Protein AF-A0A521XDJ1-F1 (afdb_monomer_lite)

Structure (mmCIF, N/CA/C/O backbone):
data_AF-A0A521XDJ1-F1
#
_entry.id   AF-A0A521XDJ1-F1
#
loop_
_atom_site.group_PDB
_atom_site.id
_atom_site.type_symbol
_atom_site.label_atom_id
_atom_site.label_alt_id
_atom_site.label_comp_id
_atom_site.label_asym_id
_atom_site.label_entity_id
_atom_site.label_seq_id
_atom_site.pdbx_PDB_ins_code
_atom_site.Cartn_x
_atom_site.Cartn_y
_atom_site.Cartn_z
_atom_site.occupancy
_atom_site.B_iso_or_equiv
_atom_site.auth_seq_id
_atom_site.auth_comp_id
_atom_site.auth_asym_id
_atom_site.auth_atom_id
_atom_site.pdbx_PDB_model_num
ATOM 1 N N . HIS A 1 1 ? -9.442 -16.367 -16.344 1.00 69.69 1 HIS A N 1
ATOM 2 C CA . HIS A 1 1 ? -8.512 -15.845 -15.326 1.00 69.69 1 HIS A CA 1
ATOM 3 C C . HIS A 1 1 ? -7.980 -14.517 -15.816 1.00 69.69 1 HIS A C 1
ATOM 5 O O . HIS A 1 1 ? -7.361 -14.486 -16.872 1.00 69.69 1 HIS A O 1
ATOM 11 N N . GLU A 1 2 ? -8.291 -13.435 -15.114 1.00 78.81 2 GLU A N 1
ATOM 12 C CA . GLU A 1 2 ? -7.777 -12.104 -15.432 1.00 78.81 2 GLU A CA 1
ATOM 13 C C . GLU A 1 2 ? -6.490 -11.862 -14.637 1.00 78.81 2 GLU A C 1
ATOM 15 O O . GLU A 1 2 ? -6.303 -12.423 -13.556 1.00 78.81 2 GLU A O 1
ATOM 20 N N . THR A 1 3 ? -5.550 -11.109 -15.198 1.00 84.31 3 THR A N 1
ATOM 21 C CA . THR A 1 3 ? -4.281 -10.783 -14.542 1.00 84.31 3 THR A CA 1
ATOM 22 C C . THR A 1 3 ? -4.049 -9.297 -14.689 1.00 84.31 3 THR A C 1
ATOM 24 O O . THR A 1 3 ? -4.066 -8.780 -15.803 1.00 84.31 3 THR A O 1
ATOM 27 N N . PHE A 1 4 ? -3.808 -8.630 -13.567 1.00 85.06 4 PHE A N 1
ATOM 28 C CA . PHE A 1 4 ? -3.614 -7.189 -13.521 1.00 85.06 4 PHE A CA 1
ATOM 29 C C . PHE A 1 4 ? -2.192 -6.877 -13.048 1.00 85.06 4 PHE A C 1
ATOM 31 O O . PHE A 1 4 ? -1.734 -7.486 -12.074 1.00 85.06 4 PHE A O 1
ATOM 38 N N . PRO A 1 5 ? -1.475 -5.956 -13.711 1.00 88.12 5 PRO A N 1
ATOM 39 C CA . PRO A 1 5 ? -0.197 -5.478 -13.212 1.00 88.12 5 PRO A CA 1
ATOM 40 C C . PRO A 1 5 ? -0.443 -4.541 -12.025 1.00 88.12 5 PRO A C 1
ATOM 42 O O . PRO A 1 5 ? -1.138 -3.544 -12.163 1.00 88.12 5 PRO A O 1
ATOM 45 N N . LEU A 1 6 ? 0.126 -4.850 -10.858 1.00 89.81 6 LEU A N 1
ATOM 46 C CA . LEU A 1 6 ? 0.134 -3.940 -9.707 1.00 89.81 6 LEU A CA 1
ATOM 47 C C . LEU A 1 6 ? 1.302 -2.957 -9.847 1.00 89.81 6 LEU A C 1
ATOM 49 O O . LEU A 1 6 ? 2.331 -3.106 -9.192 1.00 89.81 6 LEU A O 1
ATOM 53 N N . ASP A 1 7 ? 1.176 -2.020 -10.782 1.00 90.44 7 ASP A N 1
ATOM 54 C CA . ASP A 1 7 ? 2.230 -1.082 -11.187 1.00 90.44 7 ASP A CA 1
ATOM 55 C C . ASP A 1 7 ? 2.219 0.248 -10.414 1.00 90.44 7 ASP A C 1
ATOM 57 O O . ASP A 1 7 ? 3.140 1.055 -10.547 1.00 90.44 7 ASP A O 1
ATOM 61 N N . GLN A 1 8 ? 1.202 0.466 -9.580 1.00 93.81 8 GLN A N 1
ATOM 62 C CA . GLN A 1 8 ? 1.070 1.619 -8.695 1.00 93.81 8 GLN A CA 1
ATOM 63 C C . GLN A 1 8 ? 1.296 1.203 -7.241 1.00 93.81 8 GLN A C 1
ATOM 65 O O . GLN A 1 8 ? 1.378 0.022 -6.896 1.00 93.81 8 GLN A O 1
ATOM 70 N N . THR A 1 9 ? 1.335 2.188 -6.347 1.00 95.06 9 THR A N 1
ATOM 71 C CA . THR A 1 9 ? 1.367 1.940 -4.905 1.00 95.06 9 THR A CA 1
ATOM 72 C C . THR A 1 9 ? 0.370 2.819 -4.177 1.00 95.06 9 THR A C 1
ATOM 74 O O . THR A 1 9 ? 0.332 4.028 -4.406 1.00 95.06 9 THR A O 1
ATOM 77 N N . THR A 1 10 ? -0.367 2.230 -3.244 1.00 95.94 10 THR A N 1
ATOM 78 C CA . THR A 1 10 ? -1.242 2.946 -2.319 1.00 95.94 10 THR A CA 1
ATOM 79 C C . THR A 1 10 ? -0.519 3.150 -0.989 1.00 95.94 10 THR A C 1
ATOM 81 O O . THR A 1 10 ? 0.072 2.216 -0.443 1.00 95.94 10 THR A O 1
ATOM 84 N N . ALA A 1 11 ? -0.531 4.378 -0.467 1.00 95.62 11 ALA A N 1
ATOM 85 C CA . ALA A 1 11 ? 0.034 4.674 0.846 1.00 95.62 11 ALA A CA 1
ATOM 86 C C . ALA A 1 11 ? -0.862 4.093 1.950 1.00 95.62 11 ALA A C 1
ATOM 88 O O . ALA A 1 11 ? -2.067 4.346 1.975 1.00 95.62 11 ALA A O 1
ATOM 89 N N . ALA A 1 12 ? -0.262 3.344 2.871 1.00 96.25 12 ALA A N 1
ATOM 90 C CA . ALA A 1 12 ? -0.954 2.683 3.972 1.00 96.25 12 ALA A CA 1
ATOM 91 C C . ALA A 1 12 ? -0.186 2.867 5.289 1.00 96.25 12 ALA A C 1
ATOM 93 O O . ALA A 1 12 ? 1.050 2.836 5.284 1.00 96.25 12 ALA A O 1
ATOM 94 N N . PRO A 1 13 ? -0.865 3.039 6.433 1.00 97.38 13 PRO A N 1
ATOM 95 C CA . PRO A 1 13 ? -0.182 3.104 7.709 1.00 97.38 13 PRO A CA 1
ATOM 96 C C . PRO A 1 13 ? 0.215 1.702 8.186 1.00 97.38 13 PRO A C 1
ATOM 98 O O . PRO A 1 13 ? -0.594 0.774 8.192 1.00 97.38 13 PRO A O 1
ATOM 101 N N . ALA A 1 14 ? 1.461 1.555 8.626 1.00 96.56 14 ALA A N 1
ATOM 102 C CA . ALA A 1 14 ? 1.858 0.478 9.522 1.00 96.56 14 ALA A CA 1
ATOM 103 C C . ALA A 1 14 ? 1.598 0.931 10.957 1.00 96.56 14 ALA A C 1
ATOM 105 O O . ALA A 1 14 ? 2.064 2.005 11.357 1.00 96.56 14 ALA A O 1
ATOM 106 N N . VAL A 1 15 ? 0.842 0.13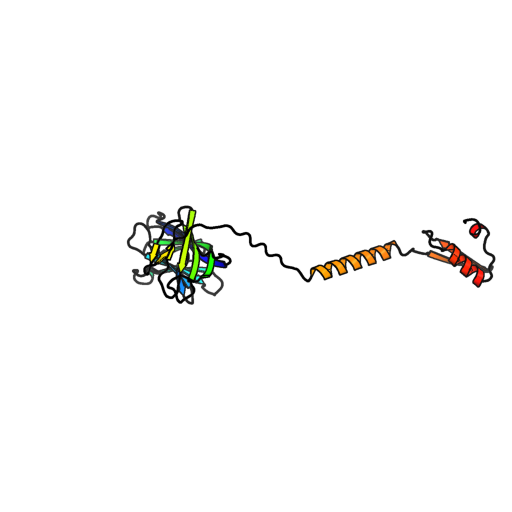1 11.701 1.00 97.50 15 VAL A N 1
ATOM 107 C CA . VAL A 1 15 ? 0.428 0.473 13.059 1.00 97.50 15 VAL A CA 1
ATOM 108 C C . VAL A 1 15 ? 0.652 -0.678 14.012 1.00 97.50 15 VAL A C 1
ATOM 110 O O . VAL A 1 15 ? 0.497 -1.843 13.641 1.00 97.50 15 VAL A O 1
ATOM 113 N N . THR A 1 16 ? 0.909 -0.313 15.261 1.00 97.69 16 THR A N 1
ATOM 114 C CA . THR A 1 16 ? 0.922 -1.227 16.395 1.00 97.69 16 THR A CA 1
ATOM 115 C C . THR A 1 16 ? -0.115 -0.758 17.409 1.00 97.69 16 THR A C 1
ATOM 117 O O . THR A 1 16 ? -0.104 0.401 17.821 1.00 97.69 16 THR A O 1
ATOM 120 N N . ILE A 1 17 ? -1.029 -1.651 17.783 1.00 97.38 17 ILE A N 1
ATOM 121 C CA . ILE A 1 17 ? -2.070 -1.435 18.787 1.00 97.38 17 ILE A CA 1
ATOM 122 C C . ILE A 1 17 ? -1.734 -2.285 20.007 1.00 97.38 17 ILE A C 1
ATOM 124 O O . ILE A 1 17 ? -1.531 -3.496 19.878 1.00 97.38 17 ILE A O 1
ATOM 128 N N . THR A 1 18 ? -1.709 -1.665 21.181 1.00 97.56 18 THR A N 1
ATOM 129 C CA . THR A 1 18 ? -1.492 -2.326 22.467 1.00 97.56 18 THR A CA 1
ATOM 130 C C . THR A 1 18 ? -2.685 -2.155 23.397 1.00 97.56 18 THR A C 1
ATOM 132 O O . THR A 1 18 ? -3.420 -1.167 23.314 1.00 97.56 18 THR A O 1
ATOM 135 N N . ASP A 1 19 ? -2.860 -3.100 24.316 1.00 95.69 19 ASP A N 1
ATOM 136 C CA . ASP A 1 19 ? -3.776 -2.938 25.445 1.00 95.69 19 ASP A CA 1
ATOM 137 C C . ASP A 1 19 ? -3.211 -1.965 26.505 1.00 95.69 19 ASP A C 1
ATOM 139 O O . ASP A 1 19 ? -2.115 -1.411 26.361 1.00 95.69 19 ASP A O 1
ATOM 143 N N . ALA A 1 20 ? -3.965 -1.762 27.589 1.00 91.12 20 ALA A N 1
ATOM 144 C CA . ALA A 1 20 ? -3.566 -0.900 28.704 1.00 91.12 20 ALA A CA 1
ATOM 145 C C . ALA A 1 20 ? -2.365 -1.437 29.511 1.00 91.12 20 ALA A C 1
ATOM 147 O O . ALA A 1 20 ? -1.717 -0.668 30.219 1.00 91.12 20 ALA A O 1
ATOM 148 N N . ALA A 1 21 ? -2.064 -2.736 29.417 1.00 94.00 21 ALA A N 1
ATOM 149 C CA . ALA A 1 21 ? -0.899 -3.360 30.042 1.00 94.00 21 ALA A CA 1
ATOM 150 C C . ALA A 1 21 ? 0.354 -3.299 29.143 1.00 94.00 21 ALA A C 1
ATOM 152 O O . ALA A 1 21 ? 1.443 -3.658 29.587 1.00 94.00 21 ALA A O 1
ATOM 153 N N . GLY A 1 22 ? 0.216 -2.821 27.900 1.00 93.69 22 GLY A N 1
ATOM 154 C CA . GLY A 1 22 ? 1.291 -2.722 26.916 1.00 93.69 22 GLY A CA 1
ATOM 155 C C . GLY A 1 22 ? 1.472 -3.971 26.049 1.00 93.69 22 GLY A C 1
ATOM 156 O O . GLY A 1 22 ? 2.421 -4.025 25.267 1.00 93.69 22 GLY A O 1
ATOM 157 N N . ASN A 1 23 ? 0.581 -4.963 26.137 1.00 96.25 23 ASN A N 1
ATOM 158 C CA . ASN A 1 23 ? 0.643 -6.142 25.275 1.00 96.25 23 ASN A CA 1
ATOM 159 C C . ASN A 1 23 ? 0.198 -5.780 23.857 1.00 96.25 23 ASN A C 1
ATOM 161 O O . ASN A 1 23 ? -0.809 -5.098 23.673 1.00 96.25 23 ASN A O 1
ATOM 165 N N . VAL A 1 24 ? 0.918 -6.268 22.845 1.00 96.62 24 VAL A N 1
ATOM 166 C CA . VAL A 1 24 ? 0.571 -6.042 21.436 1.00 96.62 24 VAL A CA 1
ATOM 167 C C . VAL A 1 24 ? -0.656 -6.870 21.063 1.00 96.62 24 VAL A C 1
ATOM 169 O O . VAL A 1 24 ? -0.620 -8.097 21.090 1.00 96.62 24 VAL A O 1
ATOM 172 N N . LEU A 1 25 ? -1.730 -6.185 20.673 1.00 95.44 25 LEU A N 1
ATOM 173 C CA . LEU A 1 25 ? -2.960 -6.790 20.161 1.00 95.44 25 LEU A CA 1
ATOM 174 C C . LEU A 1 25 ? -2.919 -6.947 18.638 1.00 95.44 25 LEU A C 1
ATOM 176 O O . LEU A 1 25 ? -3.461 -7.904 18.092 1.00 95.44 25 LEU A O 1
ATOM 180 N N . LEU A 1 26 ? -2.293 -5.995 17.942 1.00 94.69 26 LEU A N 1
ATOM 181 C CA . LEU A 1 26 ? -2.198 -5.965 16.484 1.00 94.69 26 LEU A CA 1
ATOM 182 C C . LEU A 1 26 ? -0.945 -5.198 16.065 1.00 94.69 26 LEU A C 1
ATOM 184 O O . LEU A 1 26 ? -0.699 -4.112 16.575 1.00 94.69 26 LEU A O 1
ATOM 188 N N . SER A 1 27 ? -0.168 -5.728 15.122 1.00 95.19 27 SER A N 1
ATOM 189 C CA . SER A 1 27 ? 0.937 -5.000 14.487 1.00 95.19 27 SER A CA 1
ATOM 190 C C . SER A 1 27 ? 1.002 -5.375 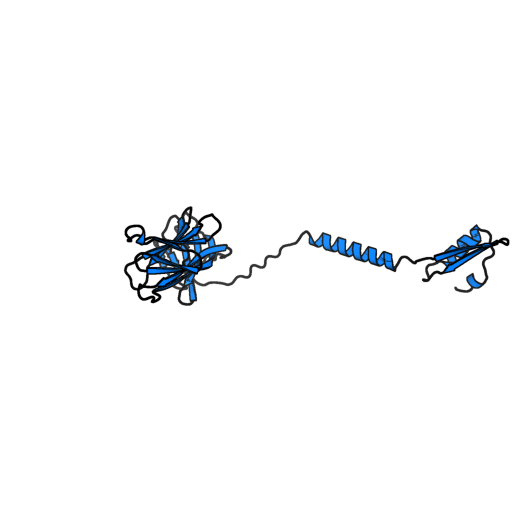13.011 1.00 95.19 27 SER A C 1
ATOM 192 O O . SER A 1 27 ? 1.361 -6.505 12.680 1.00 95.19 27 SER A O 1
ATOM 194 N N . ARG A 1 28 ? 0.558 -4.473 12.125 1.00 94.69 28 ARG A N 1
ATOM 195 C CA . ARG A 1 28 ? 0.481 -4.736 10.676 1.00 94.69 28 ARG A CA 1
ATOM 196 C C . ARG A 1 28 ? 0.355 -3.468 9.837 1.00 94.69 28 ARG A C 1
ATOM 198 O O . ARG A 1 28 ? 0.091 -2.383 10.351 1.00 94.69 28 ARG A O 1
ATOM 205 N N . VAL A 1 29 ? 0.504 -3.627 8.522 1.00 95.56 29 VAL A N 1
ATOM 206 C CA . VAL A 1 29 ? 0.126 -2.607 7.533 1.00 95.56 29 VAL A CA 1
ATOM 207 C C . VAL A 1 29 ? -1.375 -2.698 7.270 1.00 95.56 29 VAL A C 1
ATOM 209 O O . VAL A 1 29 ? -1.908 -3.790 7.093 1.00 95.56 29 VAL A O 1
ATOM 212 N N . LEU A 1 30 ? -2.055 -1.555 7.236 1.00 94.81 30 LEU A N 1
ATOM 213 C CA . LEU A 1 30 ? -3.496 -1.466 7.011 1.00 94.81 30 LEU A CA 1
ATOM 214 C C . LEU A 1 30 ? -3.780 -0.895 5.623 1.00 94.81 30 LEU A C 1
ATOM 216 O O . LEU A 1 30 ? -3.770 0.319 5.438 1.00 94.81 30 LEU A O 1
ATOM 220 N N . ALA A 1 31 ? -4.015 -1.758 4.636 1.00 95.38 31 ALA A N 1
ATOM 221 C CA . ALA A 1 31 ? -4.421 -1.290 3.314 1.00 95.38 31 ALA A CA 1
ATOM 222 C C . ALA A 1 31 ? -5.777 -0.554 3.410 1.00 95.38 31 ALA A C 1
ATOM 224 O O . ALA A 1 31 ? -6.710 -1.095 4.010 1.00 95.38 31 ALA A O 1
ATOM 225 N N . PRO A 1 32 ? -5.898 0.670 2.867 1.00 95.44 32 PRO A N 1
ATOM 226 C CA . PRO A 1 32 ? -7.125 1.447 2.978 1.00 95.44 32 PRO A CA 1
ATOM 227 C C . PRO A 1 32 ? -8.267 0.833 2.158 1.00 95.44 32 PRO A C 1
ATOM 229 O O . PRO A 1 32 ? -8.093 0.447 1.000 1.00 95.44 32 PRO A O 1
ATOM 232 N N . THR A 1 33 ? -9.452 0.787 2.756 1.00 94.88 33 THR A N 1
ATOM 233 C CA . THR A 1 33 ? -10.726 0.424 2.114 1.00 94.88 33 THR A CA 1
ATOM 234 C C . THR A 1 33 ? -11.604 1.647 1.864 1.00 94.88 33 THR A C 1
ATOM 236 O O . THR A 1 33 ? -12.413 1.646 0.942 1.00 94.88 33 THR A O 1
ATOM 239 N N . ASP A 1 34 ? -11.404 2.703 2.647 1.00 93.31 34 ASP A N 1
ATOM 240 C CA . ASP A 1 34 ? -12.194 3.922 2.642 1.00 93.31 34 ASP A CA 1
ATOM 241 C C . ASP A 1 34 ? -11.306 5.080 2.178 1.00 93.31 34 ASP A C 1
ATOM 243 O O . ASP A 1 34 ? -1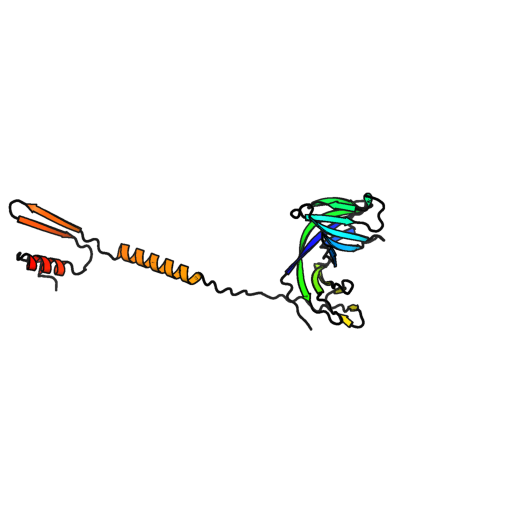0.241 5.340 2.747 1.00 93.31 34 ASP A O 1
ATOM 247 N N . PHE A 1 35 ? -11.747 5.794 1.145 1.00 92.31 35 PHE A N 1
ATOM 248 C CA . PHE A 1 35 ? -11.033 6.934 0.573 1.00 92.31 35 PHE A CA 1
ATOM 249 C C . PHE A 1 35 ? -11.898 8.183 0.724 1.00 92.31 35 PHE A C 1
ATOM 251 O O . PHE A 1 35 ? -12.890 8.351 0.018 1.00 92.31 35 PHE A O 1
ATOM 258 N N . LEU A 1 36 ? -11.527 9.030 1.681 1.00 91.06 36 LEU A N 1
ATOM 259 C CA . LEU A 1 36 ? -12.167 10.302 2.002 1.00 91.06 36 LEU A CA 1
ATOM 260 C C . LEU A 1 36 ? -11.340 11.458 1.423 1.00 91.06 36 LEU A C 1
ATOM 262 O O . LEU A 1 36 ? -10.151 11.305 1.148 1.00 91.06 36 LEU A O 1
ATOM 266 N N . ASP A 1 37 ? -11.939 12.645 1.326 1.00 89.62 37 ASP A N 1
ATOM 267 C CA . ASP A 1 37 ? -11.284 13.834 0.752 1.00 89.62 37 ASP A CA 1
ATOM 268 C C . ASP A 1 37 ? -9.965 14.205 1.449 1.00 89.62 37 ASP A C 1
ATOM 270 O O . ASP A 1 37 ? -9.034 14.703 0.819 1.00 89.62 37 ASP A O 1
ATOM 274 N N . ILE A 1 38 ? -9.881 13.964 2.761 1.00 89.31 38 ILE A N 1
ATOM 275 C CA . ILE A 1 38 ? -8.743 14.361 3.604 1.00 89.31 38 ILE A CA 1
ATOM 276 C C . ILE A 1 38 ? -7.983 13.176 4.210 1.00 89.31 38 ILE A C 1
ATOM 278 O O . ILE A 1 38 ? -7.022 13.384 4.958 1.00 89.31 38 ILE A O 1
ATOM 282 N N . ALA A 1 39 ? -8.428 11.941 3.963 1.00 93.44 39 ALA A N 1
ATOM 283 C CA . ALA A 1 39 ? -7.836 10.759 4.578 1.00 93.44 39 ALA A CA 1
ATOM 284 C C . ALA A 1 39 ? -8.143 9.469 3.809 1.00 93.44 39 ALA A C 1
ATOM 286 O O . ALA A 1 39 ? -9.215 9.317 3.236 1.00 93.44 39 ALA A O 1
ATOM 287 N N . SER A 1 40 ? -7.233 8.501 3.869 1.00 95.19 40 SER A N 1
ATOM 288 C CA . SER A 1 40 ? -7.460 7.137 3.387 1.00 95.19 40 SER A CA 1
ATOM 289 C C . SER A 1 40 ? -7.212 6.143 4.514 1.00 95.19 40 SER A C 1
ATOM 291 O O . SER A 1 40 ? -6.195 6.210 5.202 1.00 95.19 40 SER A O 1
ATOM 293 N N . GLY A 1 41 ? -8.139 5.223 4.739 1.00 95.75 41 GLY A N 1
ATOM 294 C CA . GLY A 1 41 ? -8.078 4.327 5.887 1.00 95.75 41 GLY A CA 1
ATOM 295 C C . GLY A 1 41 ? -9.075 3.194 5.795 1.00 95.75 41 GLY A C 1
ATOM 296 O O . GLY A 1 41 ? -9.511 2.826 4.710 1.00 95.75 41 GLY A O 1
ATOM 297 N N . GLY A 1 42 ? -9.424 2.627 6.935 1.00 94.56 42 GLY A N 1
ATOM 298 C CA . GLY A 1 42 ? -10.452 1.605 7.018 1.00 94.56 42 GLY A CA 1
ATOM 299 C C . GLY A 1 42 ? -10.764 1.245 8.458 1.00 94.56 42 GLY A C 1
ATOM 300 O O . GLY A 1 42 ? -10.012 1.572 9.384 1.00 94.56 42 GLY A O 1
ATOM 301 N N . LEU A 1 43 ? -11.886 0.557 8.647 1.00 94.56 43 LEU A N 1
ATOM 302 C CA . LEU A 1 43 ? -12.261 0.013 9.943 1.00 94.56 43 LEU A CA 1
ATOM 303 C C . LEU A 1 43 ? -11.439 -1.247 10.249 1.00 94.56 43 LEU A C 1
ATOM 305 O O . LEU A 1 43 ? -11.410 -2.200 9.472 1.00 94.56 43 LEU A O 1
ATOM 309 N N . VAL A 1 44 ? -10.791 -1.266 11.409 1.00 93.75 44 VAL A N 1
ATOM 310 C CA . VAL A 1 44 ? -9.929 -2.356 11.863 1.00 93.75 44 VAL A CA 1
ATOM 311 C C . VAL A 1 44 ? -10.481 -2.926 13.156 1.00 93.75 44 VAL A C 1
ATOM 313 O O . VAL A 1 44 ? -10.517 -2.241 14.177 1.00 93.75 44 VAL A O 1
ATOM 316 N N . ALA A 1 45 ? -10.880 -4.195 13.124 1.00 93.69 45 ALA A N 1
ATOM 317 C CA . ALA A 1 45 ? -11.206 -4.937 14.334 1.00 93.69 45 ALA A CA 1
ATOM 318 C C . ALA A 1 45 ? -9.946 -5.111 15.193 1.00 93.69 45 ALA A C 1
ATOM 320 O O . ALA A 1 45 ? -8.890 -5.499 14.685 1.00 93.69 45 ALA A O 1
ATOM 321 N N . VAL A 1 46 ? -10.057 -4.825 16.488 1.00 93.19 46 VAL A N 1
ATOM 322 C CA . VAL A 1 46 ? -8.959 -4.987 17.443 1.00 93.19 46 VAL A CA 1
ATOM 323 C C . VAL A 1 46 ? -9.059 -6.394 18.043 1.00 93.19 46 VAL A C 1
ATOM 325 O O . VAL A 1 46 ? -10.044 -6.683 18.727 1.00 93.19 46 VAL A O 1
ATOM 328 N N . PRO A 1 47 ? -8.082 -7.289 17.796 1.00 92.38 47 PRO A N 1
ATOM 329 C CA . PRO A 1 47 ? -8.148 -8.672 18.258 1.00 92.38 47 PRO A CA 1
ATOM 330 C C . PRO A 1 47 ? -8.346 -8.785 19.769 1.00 92.38 47 PRO A C 1
ATOM 332 O O . PRO A 1 47 ? -7.841 -7.961 20.530 1.00 92.38 47 PRO A O 1
ATOM 335 N N . ASN A 1 48 ? -9.050 -9.837 20.195 1.00 89.00 48 ASN A N 1
ATOM 336 C CA . ASN A 1 48 ? -9.363 -10.120 21.602 1.00 89.00 48 ASN A CA 1
ATOM 337 C C . ASN A 1 48 ? -10.185 -9.021 22.300 1.00 89.00 48 ASN A C 1
ATOM 339 O O . ASN A 1 48 ? -10.197 -8.932 23.526 1.00 89.00 48 ASN A O 1
ATOM 343 N N . THR A 1 49 ? -10.885 -8.190 21.525 1.00 87.50 49 THR A N 1
ATOM 344 C CA . THR A 1 49 ? -11.812 -7.172 22.023 1.00 87.50 49 THR A CA 1
ATOM 345 C C . THR A 1 49 ? -13.042 -7.095 21.117 1.00 87.50 49 THR A C 1
ATOM 347 O O . THR A 1 49 ? -12.966 -7.441 19.940 1.00 87.50 49 THR A O 1
ATOM 350 N N . ASP A 1 50 ? -14.149 -6.549 21.621 1.00 88.25 50 ASP A N 1
ATOM 351 C CA . ASP A 1 50 ? -15.339 -6.234 20.808 1.00 88.25 50 ASP A CA 1
ATOM 352 C C . ASP A 1 50 ? -15.258 -4.842 20.152 1.00 88.25 50 ASP A C 1
ATOM 354 O O . ASP A 1 50 ? -16.277 -4.198 19.872 1.00 88.25 50 ASP A O 1
ATOM 358 N N . ARG A 1 51 ? -14.040 -4.320 19.968 1.00 89.44 51 ARG A N 1
ATOM 359 C CA . ARG A 1 51 ? -13.782 -2.949 19.519 1.00 89.44 51 ARG A CA 1
ATOM 360 C C . ARG A 1 51 ? -13.267 -2.945 18.088 1.00 89.44 51 ARG A C 1
ATOM 362 O O . ARG A 1 51 ? -12.550 -3.844 17.653 1.00 89.44 51 ARG A O 1
ATOM 369 N N . ALA A 1 52 ? -13.609 -1.885 17.369 1.00 93.88 52 ALA A N 1
ATOM 370 C CA . ALA A 1 52 ? -13.058 -1.602 16.059 1.00 93.88 52 ALA A CA 1
ATOM 371 C C . ALA A 1 52 ? -12.657 -0.131 16.005 1.00 93.88 52 ALA A C 1
ATOM 373 O O . ALA A 1 52 ? -13.398 0.725 16.482 1.00 93.88 52 ALA A O 1
ATOM 374 N N . LEU A 1 53 ? -11.491 0.150 15.438 1.00 96.06 53 LEU A N 1
ATOM 375 C CA . LEU A 1 53 ? -10.995 1.505 15.241 1.00 96.06 53 LEU A CA 1
ATOM 376 C C . LEU A 1 53 ? -10.977 1.805 13.752 1.00 96.06 53 LEU A C 1
ATOM 378 O O . LEU A 1 53 ? -10.459 1.015 12.966 1.00 96.06 53 LEU A O 1
ATOM 382 N N . TRP A 1 54 ? -11.503 2.954 13.355 1.00 96.56 54 TRP A N 1
ATOM 383 C CA . TRP A 1 54 ? -11.195 3.502 12.048 1.00 96.56 54 TRP A CA 1
ATOM 384 C C . TRP A 1 54 ? -9.786 4.083 12.101 1.00 96.56 54 TRP A C 1
ATOM 386 O O . TRP A 1 54 ? -9.495 4.950 12.927 1.00 96.56 54 TRP A O 1
ATOM 396 N N . ILE A 1 55 ? -8.894 3.568 11.261 1.00 97.56 55 ILE A N 1
ATOM 397 C CA . ILE A 1 55 ? -7.491 3.971 11.224 1.00 97.56 55 ILE A CA 1
ATOM 398 C C . ILE A 1 55 ? -7.133 4.327 9.788 1.00 97.56 55 ILE A C 1
ATOM 400 O O . ILE A 1 55 ? -7.371 3.545 8.867 1.00 97.56 55 ILE A O 1
ATOM 404 N N . GLY A 1 56 ? -6.530 5.496 9.597 1.00 97.19 56 GLY A N 1
ATOM 405 C CA . GLY A 1 56 ? -6.172 5.981 8.273 1.00 97.19 56 GLY A CA 1
ATOM 406 C C . GLY A 1 56 ? -5.034 6.984 8.278 1.00 97.19 56 GLY A C 1
ATOM 407 O O . GLY A 1 56 ? -4.688 7.574 9.300 1.00 97.19 56 GLY A O 1
ATOM 408 N N . LEU A 1 57 ? -4.445 7.180 7.107 1.00 97.12 57 LEU A N 1
ATOM 409 C CA . LEU A 1 57 ? -3.501 8.250 6.851 1.00 97.12 57 LEU A CA 1
ATOM 410 C C . LEU A 1 57 ? -4.251 9.530 6.504 1.00 97.12 57 LEU A C 1
ATOM 412 O O . LEU A 1 57 ? -5.167 9.537 5.689 1.00 97.12 57 LEU A O 1
ATOM 416 N N . THR A 1 58 ? -3.809 10.628 7.095 1.00 95.50 58 THR A N 1
ATOM 417 C CA . THR A 1 58 ? -4.213 11.989 6.753 1.00 95.50 58 THR A CA 1
ATOM 418 C C . THR A 1 58 ? -2.968 12.866 6.669 1.00 95.50 58 THR A C 1
ATOM 420 O O . THR A 1 58 ? -1.860 12.445 7.019 1.00 95.50 58 THR A O 1
ATOM 423 N N . THR A 1 59 ? -3.127 14.099 6.206 1.00 90.00 59 THR A N 1
ATOM 424 C CA . THR A 1 59 ? -2.050 15.081 6.184 1.00 90.00 59 THR A CA 1
ATOM 425 C C . THR A 1 59 ? -2.480 16.361 6.886 1.00 90.00 59 THR A C 1
ATOM 427 O O . THR A 1 59 ? -3.573 16.864 6.647 1.00 90.00 59 THR A O 1
ATOM 430 N N . GLN A 1 60 ? -1.637 16.874 7.788 1.00 77.12 60 GLN A N 1
ATOM 431 C CA . GLN A 1 60 ? -1.956 18.078 8.567 1.00 77.12 60 GLN A CA 1
ATOM 432 C C . GLN A 1 60 ? -1.896 19.351 7.708 1.00 77.12 60 GLN A C 1
ATOM 434 O O . GLN A 1 60 ? -2.807 20.165 7.775 1.00 77.12 60 GLN A O 1
ATOM 439 N N . ASP A 1 61 ? -0.865 19.463 6.864 1.00 79.00 61 ASP A N 1
ATOM 440 C CA . ASP A 1 61 ? -0.573 20.646 6.033 1.00 79.00 61 ASP A CA 1
ATOM 441 C C . ASP A 1 61 ? -0.299 20.270 4.561 1.00 79.00 61 ASP A C 1
ATOM 443 O O . ASP A 1 61 ? 0.454 20.939 3.852 1.00 79.00 61 ASP A O 1
ATOM 447 N N . GLY A 1 62 ? -0.789 19.111 4.110 1.00 75.75 62 GLY A N 1
ATOM 448 C CA . GLY A 1 62 ? -0.481 18.568 2.778 1.00 75.75 62 GLY A CA 1
ATOM 449 C C . GLY A 1 62 ? 0.929 17.978 2.627 1.00 75.75 62 GLY A C 1
ATOM 450 O O . GLY A 1 62 ? 1.268 17.470 1.562 1.00 75.75 62 GLY A O 1
ATOM 451 N N . ARG A 1 63 ? 1.771 18.061 3.666 1.00 81.19 63 ARG A N 1
ATOM 452 C CA . ARG A 1 63 ? 3.190 17.654 3.623 1.00 81.19 63 ARG A CA 1
ATOM 453 C C . ARG A 1 63 ? 3.550 16.556 4.610 1.00 81.19 63 ARG A C 1
ATOM 455 O O . ARG A 1 63 ? 4.368 15.696 4.302 1.00 81.19 63 ARG A O 1
ATOM 462 N N . THR A 1 64 ? 2.950 16.590 5.795 1.00 90.25 64 THR A N 1
ATOM 463 C CA . THR A 1 64 ? 3.312 15.690 6.890 1.00 90.25 64 THR A CA 1
ATOM 464 C C . THR A 1 64 ? 2.237 14.637 7.053 1.00 90.25 64 THR A C 1
ATOM 466 O O . THR A 1 64 ? 1.079 14.975 7.309 1.00 90.25 64 THR A O 1
ATOM 469 N N . TRP A 1 65 ? 2.620 13.371 6.902 1.00 94.44 65 TRP A N 1
ATOM 470 C CA . TRP A 1 65 ? 1.741 12.247 7.196 1.00 94.44 65 TRP A CA 1
ATOM 471 C C . TRP A 1 65 ? 1.436 12.180 8.688 1.00 94.44 65 TRP A C 1
ATOM 473 O O . TRP A 1 65 ? 2.335 12.243 9.529 1.00 94.44 65 TRP A O 1
ATOM 483 N N . GLN A 1 66 ? 0.160 12.003 8.998 1.00 96.62 66 GLN A N 1
ATOM 484 C CA . GLN A 1 66 ? -0.327 11.672 10.325 1.00 96.62 66 GLN A CA 1
ATOM 485 C C . GLN A 1 66 ? -1.249 10.469 10.235 1.00 96.62 66 GLN A C 1
ATOM 487 O O . GLN A 1 66 ? -1.945 10.268 9.240 1.00 96.62 66 GLN A O 1
ATOM 492 N N . LEU A 1 67 ? -1.269 9.689 11.304 1.00 97.69 67 LEU A N 1
ATOM 493 C CA . LEU A 1 67 ? -2.269 8.662 11.500 1.00 97.69 67 LEU A CA 1
ATOM 494 C C . LEU A 1 67 ? -3.469 9.292 12.203 1.00 97.69 67 LEU A C 1
ATOM 496 O O . LEU A 1 67 ? -3.327 9.851 13.290 1.00 97.69 67 LEU A O 1
ATOM 500 N N . ALA A 1 68 ? -4.638 9.201 11.590 1.00 96.38 68 ALA A N 1
ATOM 501 C CA . ALA A 1 68 ? -5.905 9.438 12.254 1.00 96.38 68 ALA A CA 1
ATOM 502 C C . ALA A 1 68 ? -6.425 8.097 12.778 1.00 96.38 68 ALA A C 1
ATOM 504 O O . ALA A 1 68 ? -6.517 7.129 12.024 1.00 96.38 68 ALA A O 1
ATOM 505 N N . ALA A 1 69 ? -6.752 8.048 14.063 1.00 96.62 69 ALA A N 1
ATOM 506 C CA . ALA A 1 69 ? -7.396 6.907 14.691 1.00 96.62 69 ALA A CA 1
ATOM 507 C C . ALA A 1 69 ? -8.670 7.385 15.387 1.00 96.62 69 ALA A C 1
ATOM 509 O O . ALA A 1 69 ? -8.645 8.393 16.094 1.00 96.62 69 ALA A O 1
ATOM 510 N N . TYR A 1 70 ? -9.771 6.677 15.167 1.00 95.00 70 TYR A N 1
ATOM 511 C CA . TYR A 1 70 ? -11.091 7.011 15.685 1.00 95.00 70 TYR A CA 1
ATOM 512 C C . TYR A 1 70 ? -11.813 5.742 16.138 1.00 95.00 70 TYR A C 1
ATOM 514 O O . TYR A 1 70 ? -11.870 4.764 15.400 1.00 95.00 70 TYR A O 1
ATOM 522 N N . ASP A 1 71 ? -12.371 5.753 17.342 1.00 95.38 71 ASP A 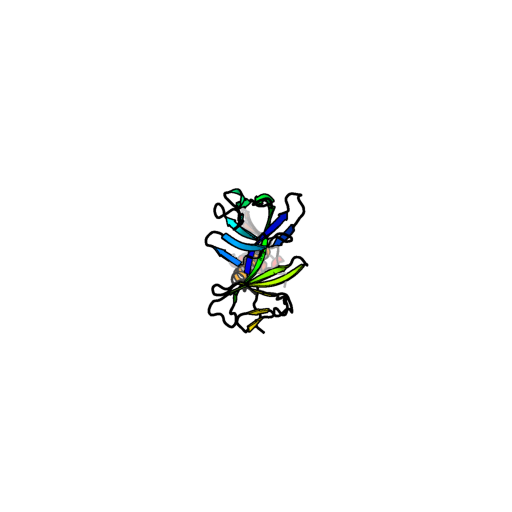N 1
ATOM 523 C CA . ASP A 1 71 ? -13.275 4.733 17.854 1.00 95.38 71 ASP A CA 1
ATOM 524 C C . ASP A 1 71 ? -14.728 5.175 17.618 1.00 95.38 71 ASP A C 1
ATOM 526 O O . ASP A 1 71 ? -15.197 6.095 18.295 1.00 95.38 71 ASP A O 1
ATOM 530 N N . PRO A 1 72 ? -15.480 4.510 16.721 1.00 91.31 72 PRO A N 1
ATOM 531 C CA . PRO A 1 72 ? -16.884 4.828 16.463 1.00 91.31 72 PRO A CA 1
ATOM 532 C C . PRO A 1 72 ? -17.804 4.661 17.676 1.00 91.31 72 PRO A C 1
ATOM 534 O O . PRO A 1 72 ? -18.910 5.195 17.680 1.00 91.31 72 PRO A O 1
ATOM 537 N N . ARG A 1 73 ? -17.384 3.889 18.686 1.00 88.56 73 ARG A N 1
ATOM 538 C CA . ARG A 1 73 ? -18.118 3.677 19.941 1.00 88.56 73 ARG A CA 1
ATOM 539 C C . ARG A 1 73 ? -17.559 4.512 21.095 1.00 88.56 73 ARG A C 1
ATOM 541 O O . ARG A 1 73 ? -18.078 4.425 22.205 1.00 88.56 73 ARG A O 1
ATOM 548 N N . GLY A 1 74 ? -16.487 5.268 20.863 1.00 81.12 74 GLY A N 1
ATOM 549 C CA . GLY A 1 74 ? -15.849 6.094 21.878 1.00 81.12 74 GLY A CA 1
ATOM 550 C C . GLY A 1 74 ? -16.664 7.349 22.187 1.00 81.12 74 GLY A C 1
ATOM 551 O O . GLY A 1 74 ? -17.218 7.982 21.291 1.00 81.12 74 GLY A O 1
ATOM 552 N N . GLU A 1 75 ? -16.702 7.742 23.460 1.00 75.31 75 GLU A N 1
ATOM 553 C CA . GLU A 1 75 ? -17.333 8.993 23.883 1.00 75.31 75 GLU A CA 1
ATOM 554 C C . GLU A 1 75 ? -16.316 10.145 23.962 1.00 75.31 75 GLU A C 1
ATOM 556 O O . GLU A 1 75 ? -15.207 10.020 24.504 1.00 75.31 75 GLU A O 1
ATOM 561 N N . GLY A 1 76 ? -16.717 11.304 23.434 1.00 75.44 76 GLY A N 1
ATOM 562 C CA . GLY A 1 76 ? -15.945 12.544 23.500 1.00 75.44 76 GLY A CA 1
ATOM 563 C C . GLY A 1 76 ? -14.602 12.491 22.762 1.00 75.44 76 GLY A C 1
ATOM 564 O O . GLY A 1 76 ? -14.396 11.732 21.820 1.00 75.44 76 GLY A O 1
ATOM 565 N N . THR A 1 77 ? -13.652 13.322 23.194 1.00 78.69 77 THR A N 1
ATOM 566 C CA . THR A 1 77 ? -12.323 13.440 22.563 1.00 78.69 77 THR A CA 1
ATOM 567 C C . THR A 1 77 ? -11.392 12.265 22.862 1.00 78.69 77 THR A C 1
ATOM 569 O O . THR A 1 77 ? -10.348 12.148 22.230 1.00 78.69 77 THR A O 1
ATOM 572 N N . SER A 1 78 ? -11.766 11.382 23.793 1.00 83.62 78 SER A N 1
ATOM 573 C CA . SER A 1 78 ? -10.972 10.207 24.175 1.00 83.62 78 SER A CA 1
ATOM 574 C C . SER A 1 78 ? -10.975 9.102 23.113 1.00 83.62 78 SER A C 1
ATOM 576 O O . SER A 1 78 ? -10.063 8.276 23.079 1.00 83.62 78 SER A O 1
ATOM 578 N N . GLY A 1 79 ? -11.987 9.103 22.240 1.00 90.00 79 GLY A N 1
ATOM 5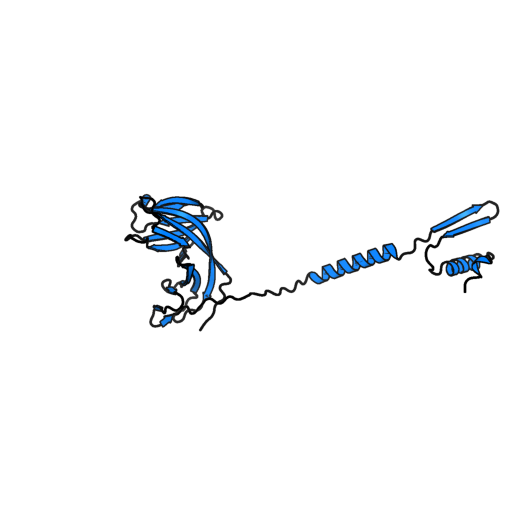79 C CA . GLY A 1 79 ? -12.145 8.156 21.141 1.00 90.00 79 GLY A CA 1
ATOM 580 C C . GLY A 1 79 ? -11.434 8.552 19.862 1.00 90.00 79 GLY A C 1
ATOM 581 O O . GLY A 1 79 ? -11.659 7.916 18.845 1.00 90.00 79 GLY A O 1
ATOM 582 N N . GLN A 1 80 ? -10.590 9.584 19.860 1.00 94.19 80 GLN A N 1
ATOM 583 C CA . GLN A 1 80 ? -9.887 9.990 18.648 1.00 94.19 80 GLN A CA 1
ATOM 584 C C . GLN A 1 80 ? -8.481 10.503 18.926 1.00 94.19 80 GLN A C 1
ATOM 586 O O . GLN A 1 80 ? -8.233 11.165 19.930 1.00 94.19 80 GLN A O 1
ATOM 591 N N . ALA A 1 81 ? -7.566 10.251 17.995 1.00 95.00 81 ALA A N 1
ATOM 592 C CA . ALA A 1 81 ? -6.216 10.784 18.044 1.00 95.00 81 ALA A CA 1
ATOM 593 C C . ALA A 1 81 ? -5.673 11.086 16.645 1.00 95.00 81 ALA A C 1
ATOM 595 O O . ALA A 1 81 ? -5.970 10.392 15.671 1.00 95.00 81 ALA A O 1
ATOM 596 N N . ARG A 1 82 ? -4.819 12.112 16.574 1.00 95.12 82 ARG A N 1
ATOM 597 C CA . ARG A 1 82 ? -3.888 12.330 15.464 1.00 95.12 82 ARG A CA 1
ATOM 598 C C . ARG A 1 82 ? -2.484 12.037 15.958 1.00 95.12 82 ARG A C 1
ATOM 600 O O . ARG A 1 82 ? -2.052 12.605 16.957 1.00 95.12 82 ARG A O 1
ATOM 607 N N . ILE A 1 83 ? -1.790 11.138 15.277 1.00 97.19 83 ILE A N 1
ATOM 608 C CA . ILE A 1 83 ? -0.527 10.576 15.744 1.00 97.19 83 ILE A CA 1
ATOM 609 C C . ILE A 1 83 ? 0.537 10.851 14.685 1.00 97.19 83 ILE A C 1
ATOM 611 O O . ILE A 1 83 ? 0.369 10.522 13.509 1.00 97.19 83 ILE A O 1
ATOM 615 N N . GLY A 1 84 ? 1.627 11.496 15.097 1.00 96.75 84 GLY A N 1
ATOM 616 C CA . GLY A 1 84 ? 2.786 11.726 14.237 1.00 96.75 84 GLY A CA 1
ATOM 617 C C . GLY A 1 84 ? 3.572 10.441 13.980 1.00 96.75 84 GLY A C 1
ATOM 618 O O . GLY A 1 84 ? 3.493 9.484 14.748 1.00 96.75 84 GLY A O 1
ATOM 619 N N . LEU A 1 85 ? 4.354 10.416 12.90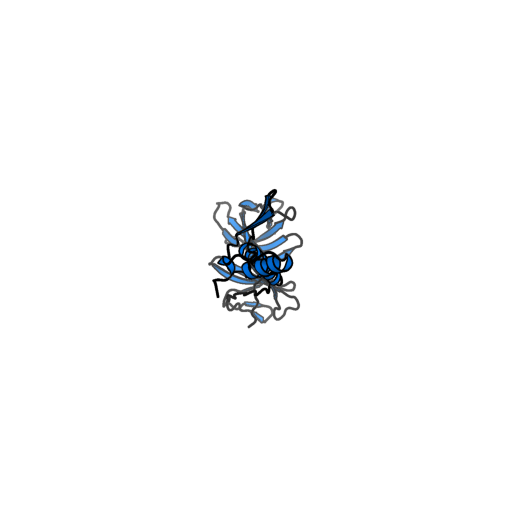3 1.00 96.44 85 LEU A N 1
ATOM 620 C CA . LEU A 1 85 ? 5.217 9.278 12.585 1.00 96.44 85 LEU A CA 1
ATOM 621 C C . LEU A 1 85 ? 6.163 8.949 13.758 1.00 96.44 85 LEU A C 1
ATOM 623 O O . LEU A 1 85 ? 6.835 9.830 14.293 1.00 96.44 85 LEU A O 1
ATOM 627 N N . GLY A 1 86 ? 6.203 7.680 14.163 1.00 97.19 86 GLY A N 1
ATOM 628 C CA . GLY A 1 86 ? 6.989 7.183 15.294 1.00 97.19 86 GLY A CA 1
ATOM 629 C C . GLY A 1 86 ? 6.406 7.498 16.676 1.00 97.19 86 GLY A C 1
ATOM 630 O O . GLY A 1 86 ? 7.002 7.096 17.678 1.00 97.19 86 GLY A O 1
ATOM 631 N N . GLN A 1 87 ? 5.268 8.195 16.746 1.00 97.88 87 GLN A N 1
ATOM 632 C CA . GLN A 1 87 ? 4.583 8.539 17.992 1.00 97.88 87 GLN A CA 1
ATOM 633 C C . GLN A 1 87 ? 3.498 7.515 18.338 1.00 97.88 87 GLN A C 1
ATOM 635 O O . GLN A 1 87 ? 3.050 6.735 17.494 1.00 97.88 87 GLN A O 1
ATOM 640 N N . THR A 1 88 ? 3.062 7.562 19.595 1.00 97.88 88 THR A N 1
ATOM 641 C CA . THR A 1 88 ? 1.963 6.759 20.135 1.00 97.88 88 THR A CA 1
ATOM 642 C C . THR A 1 88 ? 0.946 7.688 20.792 1.00 97.88 88 THR A C 1
ATOM 644 O O . THR A 1 88 ? 1.338 8.656 21.442 1.00 97.88 88 THR A O 1
ATOM 647 N N . ALA A 1 89 ? -0.345 7.395 20.658 1.00 96.88 89 ALA A N 1
ATOM 648 C CA . ALA A 1 89 ? -1.398 8.022 21.454 1.00 96.88 89 ALA A CA 1
ATOM 649 C C . ALA A 1 89 ? -2.388 6.978 21.965 1.00 96.88 89 ALA A C 1
ATOM 651 O O . ALA A 1 89 ? -2.493 5.885 21.413 1.00 96.88 89 ALA A O 1
ATOM 652 N N . THR A 1 90 ? -3.135 7.333 23.005 1.00 95.81 90 THR A N 1
ATOM 653 C CA . THR A 1 90 ? -4.187 6.474 23.546 1.00 95.81 90 THR A CA 1
ATOM 654 C C . THR A 1 90 ? -5.523 6.807 22.892 1.00 95.81 90 THR A C 1
ATOM 656 O O . THR A 1 90 ? -5.940 7.962 22.908 1.00 95.81 90 THR A O 1
ATOM 659 N N . VAL A 1 91 ? -6.209 5.795 22.360 1.00 95.25 91 VAL A N 1
ATOM 660 C CA . VAL A 1 91 ? -7.563 5.900 21.799 1.00 95.25 91 VAL A CA 1
ATOM 661 C C . VAL A 1 91 ? -8.470 4.963 22.582 1.00 95.25 91 VAL A C 1
ATOM 663 O O . VAL A 1 91 ? -8.339 3.744 22.499 1.00 95.25 91 VAL A O 1
ATOM 666 N N . SER A 1 92 ? -9.343 5.538 23.409 1.00 92.38 92 SER A N 1
ATOM 667 C CA . SER A 1 92 ? -10.284 4.821 24.279 1.00 92.38 92 SER A CA 1
ATOM 668 C C . SER A 1 92 ? -9.661 3.621 25.019 1.00 92.38 92 SER A C 1
ATOM 670 O O . SER A 1 92 ? -10.215 2.517 25.027 1.00 92.38 92 SER A O 1
ATOM 672 N N . GLY A 1 93 ? -8.491 3.859 25.627 1.00 91.44 93 GLY A N 1
ATOM 673 C CA . GLY A 1 93 ? -7.729 2.892 26.428 1.00 91.44 93 GLY A CA 1
ATOM 674 C C . GLY A 1 93 ? -6.714 2.038 25.659 1.00 91.44 93 GLY A C 1
ATOM 675 O O . GLY A 1 93 ? -5.927 1.343 26.293 1.00 91.44 93 GLY A O 1
ATOM 676 N N . LEU A 1 94 ? -6.697 2.101 24.324 1.00 94.94 94 LEU A N 1
ATOM 677 C CA . LEU A 1 94 ? -5.757 1.363 23.476 1.00 94.94 94 LEU A CA 1
ATOM 678 C C . LEU A 1 94 ? -4.569 2.247 23.097 1.00 94.94 94 LEU A C 1
ATOM 680 O O . LEU A 1 94 ? -4.763 3.372 22.640 1.00 94.94 94 LEU A O 1
ATOM 684 N N . GLY A 1 95 ? -3.347 1.744 23.249 1.00 96.75 95 GLY A N 1
ATOM 685 C CA . GLY A 1 95 ? -2.152 2.426 22.756 1.00 96.75 95 GLY A CA 1
ATOM 686 C C . GLY A 1 95 ? -2.025 2.226 21.250 1.00 96.75 95 GLY A C 1
ATOM 687 O O . GLY A 1 95 ? -1.821 1.108 20.801 1.00 96.75 95 GLY A O 1
ATOM 688 N N . VAL A 1 96 ? -2.143 3.288 20.458 1.00 98.12 96 VAL A N 1
ATOM 689 C CA . VAL A 1 96 ? -2.025 3.245 18.995 1.00 98.12 96 VAL A CA 1
ATOM 690 C C . VAL A 1 96 ? -0.745 3.953 18.583 1.00 98.12 96 VAL A C 1
ATOM 692 O O . VAL A 1 96 ? -0.576 5.149 18.827 1.00 98.12 96 VAL A O 1
ATOM 695 N N . ARG A 1 97 ? 0.164 3.216 17.950 1.00 98.38 97 ARG A N 1
ATOM 696 C CA . ARG A 1 97 ? 1.444 3.715 17.449 1.00 98.38 97 ARG A CA 1
ATOM 697 C C . ARG A 1 97 ? 1.435 3.791 15.930 1.00 98.38 97 ARG A C 1
ATOM 699 O O . ARG A 1 97 ? 1.035 2.839 15.263 1.00 98.38 97 ARG A O 1
ATOM 706 N N . PHE A 1 98 ? 1.925 4.905 15.390 1.00 98.38 98 PHE A N 1
ATOM 707 C CA . PHE A 1 98 ? 2.155 5.054 13.957 1.00 98.38 98 PHE A CA 1
ATOM 708 C C . PHE A 1 98 ? 3.606 4.703 13.623 1.00 98.38 98 PHE A C 1
ATOM 710 O O . PHE A 1 98 ? 4.510 5.510 13.828 1.00 98.38 98 PHE A O 1
ATOM 717 N N . ASP A 1 99 ? 3.843 3.494 13.120 1.00 98.00 99 ASP A N 1
ATOM 718 C CA . ASP A 1 99 ? 5.200 2.976 12.938 1.00 98.00 99 ASP A CA 1
ATOM 719 C C . ASP A 1 99 ? 5.876 3.540 11.689 1.00 98.00 99 ASP A C 1
ATOM 721 O O . ASP A 1 99 ? 7.010 4.017 11.750 1.00 98.00 99 ASP A O 1
ATOM 725 N N . ARG A 1 100 ? 5.186 3.471 10.545 1.00 96.81 100 ARG A N 1
ATOM 726 C CA . ARG A 1 100 ? 5.689 3.926 9.239 1.00 96.81 100 ARG A CA 1
ATOM 727 C C . ARG A 1 100 ? 4.579 4.065 8.209 1.00 96.81 100 ARG A C 1
ATOM 729 O O . ARG A 1 100 ? 3.516 3.469 8.346 1.00 96.81 100 ARG A O 1
ATOM 736 N N . VAL A 1 101 ? 4.869 4.785 7.130 1.00 96.75 101 VAL A N 1
ATOM 737 C CA . VAL A 1 101 ? 4.085 4.717 5.890 1.00 96.75 101 VAL A CA 1
ATOM 738 C C . VAL A 1 101 ? 4.633 3.572 5.041 1.00 96.75 101 VAL A C 1
ATOM 740 O O . VAL A 1 101 ? 5.836 3.489 4.795 1.00 96.75 101 VAL A O 1
ATOM 743 N N . ALA A 1 102 ? 3.760 2.665 4.621 1.00 95.31 102 ALA A N 1
ATOM 744 C CA . ALA A 1 102 ? 4.063 1.573 3.710 1.00 95.31 102 ALA A CA 1
ATOM 745 C C . ALA A 1 102 ? 3.491 1.865 2.318 1.00 95.31 102 ALA A C 1
ATOM 747 O O . ALA A 1 102 ? 2.437 2.486 2.188 1.00 95.31 102 ALA A O 1
ATOM 748 N N . ALA A 1 103 ? 4.181 1.382 1.288 1.00 95.06 103 ALA A N 1
ATOM 749 C CA . ALA A 1 103 ? 3.692 1.373 -0.082 1.00 95.06 103 ALA A CA 1
ATOM 750 C C . ALA A 1 103 ? 3.095 -0.009 -0.376 1.00 95.06 103 ALA A C 1
ATOM 752 O O . ALA A 1 103 ? 3.823 -1.000 -0.427 1.00 95.06 103 ALA A O 1
ATOM 753 N N . VAL A 1 104 ? 1.774 -0.078 -0.524 1.00 95.56 104 VAL A N 1
ATOM 754 C CA . VAL A 1 104 ? 1.044 -1.307 -0.857 1.00 95.56 104 VAL A CA 1
ATOM 755 C C . VAL A 1 104 ? 0.934 -1.399 -2.379 1.00 95.56 104 VAL A C 1
ATOM 757 O O . VAL A 1 104 ? 0.361 -0.480 -2.969 1.00 95.56 104 VAL A O 1
ATOM 760 N N . PRO A 1 105 ? 1.466 -2.447 -3.039 1.00 95.25 105 PRO A N 1
ATOM 761 C CA . PRO A 1 105 ? 1.319 -2.616 -4.483 1.00 95.25 105 PRO A CA 1
ATOM 762 C C . PRO A 1 105 ? -0.154 -2.616 -4.879 1.00 95.25 105 PRO A C 1
ATOM 764 O O . PRO A 1 105 ? -0.972 -3.283 -4.244 1.00 95.25 105 PRO A O 1
ATOM 767 N N . SER A 1 106 ? -0.504 -1.856 -5.910 1.00 95.50 106 SER A N 1
ATOM 768 C CA . SER A 1 106 ? -1.900 -1.621 -6.259 1.00 95.50 106 SER A CA 1
ATOM 769 C C . SER A 1 106 ? -2.097 -1.292 -7.732 1.00 95.50 106 SER A C 1
ATOM 771 O O . SER A 1 106 ? -1.145 -0.944 -8.424 1.00 95.50 106 SER A O 1
ATOM 773 N N . VAL A 1 107 ? -3.343 -1.359 -8.192 1.00 95.31 107 VAL A N 1
ATOM 774 C CA . VAL A 1 107 ? -3.766 -0.871 -9.507 1.00 95.31 107 VAL A CA 1
ATOM 775 C C . VAL A 1 107 ? -5.218 -0.404 -9.450 1.00 95.31 107 VAL A C 1
ATOM 777 O O . VAL A 1 107 ? -6.067 -1.026 -8.810 1.00 95.31 107 VAL A O 1
ATOM 780 N N . THR A 1 108 ? -5.501 0.713 -10.108 1.00 93.56 108 THR A N 1
ATOM 781 C CA . THR A 1 108 ? -6.849 1.274 -10.259 1.00 93.56 108 THR A CA 1
ATOM 782 C C . THR A 1 108 ? -7.451 0.872 -11.604 1.00 93.56 108 THR A C 1
ATOM 784 O O . THR A 1 108 ? -6.735 0.497 -12.528 1.00 93.56 108 THR A O 1
ATOM 787 N N . GLY A 1 109 ? -8.776 0.962 -11.745 1.00 91.69 109 GLY A N 1
ATOM 788 C CA . GLY A 1 109 ? -9.426 0.677 -13.030 1.00 91.69 109 GLY A CA 1
ATOM 789 C C . GLY A 1 109 ? -9.740 -0.800 -13.262 1.00 91.69 109 GLY A C 1
ATOM 790 O O . GLY A 1 109 ? -10.066 -1.178 -14.383 1.00 91.69 109 GLY A O 1
ATOM 791 N N . VAL A 1 110 ? -9.652 -1.636 -12.227 1.00 90.88 110 VAL A N 1
ATOM 792 C CA . VAL A 1 110 ? -9.910 -3.074 -12.339 1.00 90.88 110 VAL A CA 1
ATOM 793 C C . VAL A 1 110 ? -11.394 -3.311 -12.586 1.00 90.88 110 VAL A C 1
ATOM 795 O O . VAL A 1 110 ? -12.236 -2.910 -11.781 1.00 90.88 110 VAL A O 1
ATOM 798 N N . GLY A 1 111 ? -11.721 -3.975 -13.691 1.00 89.94 111 GLY A N 1
ATOM 799 C CA . GLY A 1 111 ? -13.065 -4.489 -13.916 1.00 89.94 111 GLY A CA 1
ATOM 800 C C . GLY A 1 111 ? -13.321 -5.665 -12.980 1.00 89.94 111 GLY A C 1
ATOM 801 O O . GLY A 1 111 ? -12.544 -6.613 -12.954 1.00 89.94 111 GLY A O 1
ATOM 802 N N . ILE A 1 112 ? -14.404 -5.614 -12.204 1.00 85.44 112 ILE A N 1
ATOM 803 C CA . ILE A 1 112 ? -14.849 -6.766 -11.416 1.00 85.44 112 ILE A CA 1
ATOM 804 C C . ILE A 1 112 ? -16.158 -7.276 -12.023 1.00 85.44 112 ILE A C 1
ATOM 806 O O . ILE A 1 112 ? -17.077 -6.476 -12.221 1.00 85.44 112 ILE A O 1
ATOM 810 N N . PRO A 1 113 ? -16.289 -8.585 -12.303 1.00 86.19 113 PRO A N 1
ATOM 811 C CA . PRO A 1 113 ? -17.566 -9.183 -12.670 1.00 86.19 113 PRO A CA 1
ATOM 812 C C . PRO A 1 113 ? -18.704 -8.761 -11.725 1.00 86.19 113 PRO A C 1
ATOM 814 O O . PRO A 1 113 ? -18.525 -8.620 -10.517 1.00 86.19 113 PRO A O 1
ATOM 817 N N . GLY A 1 114 ? -19.879 -8.475 -12.286 1.00 83.94 114 GLY A N 1
ATOM 818 C CA . GLY A 1 114 ? -21.007 -7.941 -11.516 1.00 83.94 114 GLY A CA 1
ATOM 819 C C . GLY A 1 114 ? -20.806 -6.516 -10.976 1.00 83.94 114 GLY A C 1
ATOM 820 O O . GLY A 1 114 ? -21.573 -6.099 -10.115 1.00 83.94 114 GLY A O 1
ATOM 821 N N . SER A 1 115 ? -19.778 -5.777 -11.415 1.00 85.56 115 SER A N 1
ATOM 822 C CA . SER A 1 115 ? -19.564 -4.349 -11.124 1.00 85.56 115 SER A CA 1
ATOM 823 C C . SER A 1 115 ? -19.836 -3.488 -12.332 1.00 85.56 115 SER A C 1
ATOM 825 O O . SER A 1 115 ? -19.450 -3.844 -13.442 1.00 85.56 115 SER A O 1
ATOM 827 N N . SER A 1 116 ? -20.421 -2.317 -12.098 1.00 86.75 116 SER A N 1
ATOM 828 C CA . SER A 1 116 ? -20.458 -1.254 -13.112 1.00 86.75 116 SER A CA 1
ATOM 829 C C . SER A 1 116 ? -19.351 -0.217 -12.910 1.00 86.75 116 SER A C 1
ATOM 831 O O . SER A 1 116 ? -19.085 0.582 -13.805 1.00 86.75 116 SER A O 1
ATOM 833 N N . GLN A 1 117 ? -18.704 -0.226 -11.741 1.00 90.31 117 GLN A N 1
ATOM 834 C CA . GLN A 1 117 ? -17.655 0.719 -11.374 1.00 90.31 117 GLN A CA 1
ATOM 835 C C . GLN A 1 117 ? -16.275 0.047 -11.389 1.00 90.31 117 GLN A C 1
ATOM 837 O O . GLN A 1 117 ? -16.159 -1.114 -10.974 1.00 90.31 117 GLN A O 1
ATOM 842 N N . PRO A 1 118 ? -15.217 0.761 -11.818 1.00 91.06 118 PRO A N 1
ATOM 843 C CA . PRO A 1 118 ? -13.856 0.272 -11.670 1.00 91.06 118 PRO A CA 1
ATOM 844 C C . PRO A 1 118 ? -13.489 0.145 -10.191 1.00 91.06 118 PRO A C 1
ATOM 846 O O . PRO A 1 118 ? -13.864 0.981 -9.365 1.00 91.06 118 PRO A O 1
ATOM 849 N N . ALA A 1 119 ? -12.707 -0.878 -9.880 1.00 92.81 119 ALA A N 1
ATOM 850 C CA . ALA A 1 119 ? -12.186 -1.126 -8.551 1.00 92.81 119 ALA A CA 1
ATOM 851 C C . ALA A 1 119 ? -10.697 -0.788 -8.443 1.00 92.81 119 ALA A C 1
ATOM 853 O O . ALA A 1 119 ? -9.961 -0.689 -9.431 1.00 92.81 119 ALA A O 1
ATOM 854 N N . LEU A 1 120 ? -10.270 -0.621 -7.201 1.00 94.38 120 LEU A N 1
ATOM 855 C CA . LEU A 1 120 ? -8.883 -0.615 -6.782 1.00 94.38 120 LEU A CA 1
ATOM 856 C C . LEU A 1 120 ? -8.536 -2.023 -6.292 1.00 94.38 120 LEU A C 1
ATOM 858 O O . LEU A 1 120 ? -9.192 -2.541 -5.390 1.00 94.38 120 LEU A O 1
ATOM 862 N N . ALA A 1 121 ? -7.497 -2.620 -6.864 1.00 94.69 121 ALA A N 1
ATOM 863 C CA . ALA A 1 121 ? -6.899 -3.842 -6.348 1.00 94.69 121 ALA A CA 1
ATOM 864 C C . ALA A 1 121 ? -5.611 -3.502 -5.596 1.00 94.69 121 ALA A C 1
ATOM 866 O O . ALA A 1 121 ? -4.774 -2.760 -6.107 1.00 94.69 121 ALA A O 1
ATOM 867 N N . GLN A 1 122 ? -5.454 -4.040 -4.391 1.00 95.50 122 GLN A N 1
ATOM 868 C CA . GLN A 1 122 ? -4.292 -3.843 -3.526 1.00 95.50 122 GLN A CA 1
ATOM 869 C C . GLN A 1 122 ? -3.781 -5.194 -3.041 1.00 95.50 122 GLN A C 1
ATOM 871 O O . GLN A 1 122 ? -4.567 -6.052 -2.654 1.00 95.50 122 GLN A O 1
ATOM 876 N N . LEU A 1 123 ? -2.466 -5.378 -3.022 1.00 94.50 123 LEU A N 1
ATOM 877 C CA . LEU A 1 123 ? -1.835 -6.567 -2.463 1.00 94.50 123 LEU A CA 1
ATOM 878 C C . LEU A 1 123 ? -1.378 -6.270 -1.036 1.00 94.50 123 LEU A C 1
ATOM 880 O O . LEU A 1 123 ? -0.258 -5.810 -0.806 1.00 94.50 123 LEU A O 1
ATOM 884 N N . ALA A 1 124 ? -2.285 -6.476 -0.087 1.00 91.69 124 ALA A N 1
ATOM 885 C CA . ALA A 1 124 ? -2.051 -6.189 1.317 1.00 91.69 124 ALA A CA 1
ATOM 886 C C . ALA A 1 124 ? -1.206 -7.305 1.956 1.00 91.69 124 ALA A C 1
ATOM 888 O O . ALA A 1 124 ? -1.515 -8.484 1.769 1.00 91.69 124 ALA A O 1
ATOM 889 N N . PRO A 1 125 ? -0.155 -6.978 2.725 1.00 88.31 125 PRO A N 1
ATOM 890 C CA . PRO A 1 125 ? 0.579 -7.989 3.470 1.00 88.31 125 PRO A CA 1
ATOM 891 C C . PRO A 1 125 ? -0.281 -8.499 4.633 1.00 88.31 125 PRO A C 1
ATOM 893 O O . PRO A 1 125 ? -0.834 -7.714 5.407 1.00 88.31 125 PRO A O 1
ATOM 896 N N . ALA A 1 126 ? -0.365 -9.815 4.770 1.00 80.31 126 ALA A N 1
ATOM 897 C CA . ALA A 1 126 ? -0.961 -10.472 5.919 1.00 80.31 126 ALA A CA 1
ATOM 898 C C . ALA A 1 126 ? 0.064 -10.615 7.058 1.00 80.31 126 ALA A C 1
ATOM 900 O O . ALA A 1 126 ? 1.276 -10.479 6.871 1.00 80.31 126 ALA A O 1
ATOM 901 N N . ASN A 1 127 ? -0.428 -10.899 8.266 1.00 73.75 127 ASN A N 1
ATOM 902 C CA . ASN A 1 127 ? 0.410 -11.001 9.467 1.00 73.75 127 ASN A CA 1
ATOM 903 C C . ASN A 1 127 ? 1.373 -12.200 9.429 1.00 73.75 127 ASN A C 1
ATOM 905 O O . ASN A 1 127 ? 2.404 -12.182 10.093 1.00 73.75 127 ASN A O 1
ATOM 909 N N . ASP A 1 128 ? 1.032 -13.238 8.669 1.00 78.50 128 ASP A N 1
ATOM 910 C CA . ASP A 1 128 ? 1.817 -14.463 8.500 1.00 78.50 128 ASP A CA 1
ATOM 911 C C . ASP A 1 128 ? 2.879 -14.351 7.388 1.00 78.50 128 ASP A C 1
ATOM 913 O O . ASP A 1 128 ? 3.545 -15.330 7.057 1.00 78.50 128 ASP A O 1
ATOM 917 N N . GLY A 1 129 ? 3.048 -13.158 6.807 1.00 78.81 129 GLY A N 1
ATOM 918 C CA . GLY A 1 129 ? 3.958 -12.907 5.692 1.00 78.81 129 GLY A CA 1
ATOM 919 C C . GLY A 1 129 ? 3.388 -13.288 4.325 1.00 78.81 129 GLY A C 1
ATOM 920 O O . GLY A 1 129 ? 4.041 -13.031 3.312 1.00 78.81 129 GLY A O 1
ATOM 921 N N . SER A 1 130 ? 2.178 -13.855 4.266 1.00 85.56 130 SER A N 1
ATOM 922 C CA . SER A 1 130 ? 1.453 -14.014 3.008 1.00 85.56 130 SER A CA 1
ATOM 923 C C . SER A 1 130 ? 0.918 -12.663 2.516 1.00 85.56 130 SER A C 1
ATOM 925 O O . SER A 1 130 ? 1.086 -11.620 3.153 1.00 85.56 130 SER A O 1
ATOM 927 N N . SER A 1 131 ? 0.329 -12.642 1.326 1.00 89.94 131 SER A N 1
ATOM 928 C CA . SER A 1 131 ? -0.310 -11.446 0.785 1.00 89.94 131 SER A CA 1
ATOM 929 C C . SER A 1 131 ? -1.723 -11.769 0.349 1.00 89.94 131 SER A C 1
ATOM 931 O O . SER A 1 131 ? -1.964 -12.797 -0.286 1.00 89.94 131 SER A O 1
ATOM 933 N N . THR A 1 132 ? -2.632 -10.861 0.663 1.00 91.88 132 THR A N 1
ATOM 934 C CA . THR A 1 132 ? -4.051 -10.970 0.359 1.00 91.88 132 THR A CA 1
ATOM 935 C C . THR A 1 132 ? -4.409 -9.930 -0.692 1.00 91.88 132 THR A C 1
ATOM 937 O O . THR A 1 132 ? -3.899 -8.805 -0.669 1.00 91.88 132 THR A O 1
ATOM 940 N N . LEU A 1 133 ? -5.249 -10.309 -1.654 1.00 93.50 133 LEU A N 1
ATOM 941 C CA . LEU A 1 133 ? -5.733 -9.375 -2.660 1.00 93.50 133 LEU A CA 1
ATOM 942 C C . LEU A 1 133 ? -6.994 -8.688 -2.134 1.00 93.50 133 LEU A C 1
ATOM 944 O O . LEU A 1 133 ? -8.057 -9.301 -2.064 1.00 93.50 133 LEU A O 1
ATOM 948 N N . LEU A 1 134 ? -6.867 -7.408 -1.806 1.00 93.69 134 LEU A N 1
ATOM 949 C CA . LEU A 1 134 ? -7.971 -6.553 -1.399 1.00 93.69 134 LEU A CA 1
ATOM 950 C C . LEU A 1 134 ? -8.557 -5.855 -2.629 1.00 93.69 134 LEU A C 1
ATOM 952 O O . LEU A 1 134 ? -7.859 -5.112 -3.324 1.00 93.69 134 LEU A O 1
ATOM 956 N N . LEU A 1 135 ? -9.841 -6.079 -2.889 1.00 92.88 135 LEU A N 1
ATOM 957 C CA . LEU A 1 135 ? -10.601 -5.425 -3.950 1.00 92.88 135 LEU A CA 1
ATOM 958 C C . LEU A 1 135 ? -11.576 -4.420 -3.344 1.00 92.88 135 LEU A C 1
ATOM 960 O O . LEU A 1 135 ? -12.503 -4.804 -2.635 1.00 92.88 135 LEU A O 1
ATOM 964 N N . THR A 1 136 ? -11.403 -3.143 -3.671 1.00 92.81 136 THR A N 1
ATOM 965 C CA . THR A 1 136 ? -12.246 -2.047 -3.182 1.00 92.81 136 THR A CA 1
ATOM 966 C C . THR A 1 136 ? -12.963 -1.389 -4.357 1.00 92.81 136 THR A C 1
ATOM 968 O O . THR A 1 136 ? -12.320 -0.843 -5.253 1.00 92.81 136 THR A O 1
ATOM 971 N N . GLY A 1 137 ? -14.297 -1.425 -4.365 1.00 90.50 137 GLY A N 1
ATOM 972 C CA . GLY A 1 137 ? -15.139 -0.757 -5.364 1.00 90.50 137 GLY A CA 1
ATOM 973 C C . GLY A 1 137 ? -16.066 0.273 -4.719 1.00 90.50 137 GLY A C 1
ATOM 974 O O . GLY A 1 137 ? -16.334 0.204 -3.527 1.00 90.50 137 GLY A O 1
ATOM 975 N N . LYS A 1 138 ? -16.575 1.238 -5.496 1.00 86.31 138 LYS A N 1
ATOM 976 C CA . LYS A 1 138 ? -17.523 2.249 -4.979 1.00 86.31 138 LYS A CA 1
ATOM 977 C C . LYS A 1 138 ? -18.939 1.710 -4.768 1.00 86.31 138 LYS A C 1
ATOM 979 O O . LYS A 1 138 ? -19.694 2.269 -3.983 1.00 86.31 138 LYS A O 1
ATOM 984 N N . ASP A 1 139 ? -19.309 0.666 -5.504 1.00 86.44 139 ASP A N 1
ATOM 985 C CA . ASP A 1 139 ? -20.654 0.085 -5.531 1.00 86.44 139 ASP A CA 1
ATOM 986 C C . ASP A 1 139 ? -20.789 -1.177 -4.663 1.00 86.44 139 ASP A C 1
ATOM 988 O O . ASP A 1 139 ? -21.835 -1.825 -4.670 1.00 86.44 139 ASP A O 1
ATOM 992 N N . ARG A 1 140 ? -19.735 -1.542 -3.922 1.00 84.69 140 ARG A N 1
ATOM 993 C CA . ARG A 1 140 ? -19.651 -2.786 -3.150 1.00 84.69 140 ARG A CA 1
ATOM 994 C C . ARG A 1 140 ? -18.732 -2.641 -1.931 1.00 84.69 140 ARG A C 1
ATOM 996 O O . ARG A 1 140 ? -17.804 -1.837 -1.976 1.00 84.69 140 ARG A O 1
ATOM 1003 N N . PRO A 1 141 ? -18.923 -3.448 -0.876 1.00 85.94 141 PRO A N 1
ATOM 1004 C CA . PRO A 1 141 ? -17.950 -3.566 0.206 1.00 85.94 141 PRO A CA 1
ATOM 1005 C C . PRO A 1 141 ? -16.589 -4.060 -0.300 1.00 85.94 141 PRO A C 1
ATOM 1007 O O . PRO A 1 141 ? -16.518 -4.783 -1.296 1.00 85.94 141 PRO A O 1
ATOM 1010 N N . ALA A 1 142 ? -15.518 -3.710 0.413 1.00 88.88 142 ALA A N 1
ATOM 1011 C CA . ALA A 1 142 ? -14.198 -4.255 0.128 1.00 88.88 142 ALA A CA 1
ATOM 1012 C C . ALA A 1 142 ? -14.173 -5.779 0.348 1.00 88.88 142 ALA A C 1
ATOM 1014 O O . ALA A 1 142 ? -14.788 -6.293 1.284 1.00 88.88 142 ALA A O 1
ATOM 1015 N N . ILE A 1 143 ? -13.463 -6.496 -0.522 1.00 89.12 143 ILE A N 1
ATOM 1016 C CA . ILE A 1 143 ? -13.352 -7.958 -0.503 1.00 89.12 143 ILE A CA 1
ATOM 1017 C C . ILE A 1 143 ? -11.894 -8.326 -0.285 1.00 89.12 143 ILE A C 1
ATOM 1019 O O . ILE A 1 143 ? -11.039 -7.890 -1.052 1.00 89.12 143 ILE A O 1
ATOM 1023 N N . ASP A 1 144 ? -11.629 -9.152 0.721 1.00 90.69 144 ASP A N 1
ATOM 1024 C CA . ASP A 1 144 ? -10.295 -9.666 1.014 1.00 90.69 144 ASP A CA 1
ATOM 1025 C C . ASP A 1 144 ? -10.175 -11.108 0.502 1.00 90.69 144 ASP A C 1
ATOM 1027 O O . ASP A 1 144 ? -10.942 -11.984 0.907 1.00 90.69 144 ASP A O 1
ATOM 1031 N N . LEU A 1 145 ? -9.262 -11.354 -0.440 1.00 90.81 145 LEU A N 1
ATOM 1032 C CA . LEU A 1 145 ? -9.098 -12.646 -1.111 1.00 90.81 145 LEU A CA 1
ATOM 1033 C C . LEU A 1 145 ? -7.750 -13.277 -0.757 1.00 90.81 145 LEU A C 1
ATOM 1035 O O . LEU A 1 145 ? -6.704 -12.883 -1.286 1.00 90.81 145 LEU A O 1
ATOM 1039 N N . ALA A 1 146 ? -7.778 -14.285 0.116 1.00 90.31 146 ALA A N 1
ATOM 1040 C CA . ALA A 1 146 ? -6.598 -15.085 0.430 1.00 90.31 146 ALA A CA 1
ATOM 1041 C C . ALA A 1 146 ? -6.215 -15.998 -0.748 1.00 90.31 146 ALA A C 1
ATOM 1043 O O . ALA A 1 146 ? -7.097 -16.483 -1.466 1.00 90.31 146 ALA A O 1
ATOM 1044 N N . PRO A 1 147 ? -4.911 -16.253 -0.966 1.00 89.38 147 PRO A N 1
ATOM 1045 C CA . PRO A 1 147 ? -4.460 -17.130 -2.039 1.00 89.38 147 PRO A CA 1
ATOM 1046 C C . PRO A 1 147 ? -5.130 -18.509 -1.972 1.00 89.38 147 PRO A C 1
ATOM 1048 O O . PRO A 1 147 ? -5.102 -19.179 -0.942 1.00 89.38 147 PRO A O 1
ATOM 1051 N N . GLY A 1 148 ? -5.737 -18.936 -3.078 1.00 87.00 148 GLY A N 1
ATOM 1052 C CA . GLY A 1 148 ? -6.398 -20.234 -3.217 1.00 87.00 148 GLY A CA 1
ATOM 1053 C C . GLY A 1 148 ? -7.708 -20.397 -2.438 1.00 87.00 148 GLY A C 1
ATOM 1054 O O . GLY A 1 148 ? -8.302 -21.468 -2.516 1.00 87.00 148 GLY A O 1
ATOM 1055 N N . GLN A 1 149 ? -8.173 -19.374 -1.713 1.00 88.62 149 GLN A N 1
ATOM 1056 C CA . GLN A 1 149 ? -9.425 -19.420 -0.955 1.00 88.62 149 GLN A CA 1
ATOM 1057 C C . GLN A 1 149 ? -10.532 -18.694 -1.732 1.00 88.62 149 GLN A C 1
ATOM 1059 O O . GLN A 1 149 ? -10.455 -17.473 -1.904 1.00 88.62 149 GLN A O 1
ATOM 1064 N N . PRO A 1 150 ? -11.549 -19.409 -2.240 1.00 88.31 150 PRO A N 1
ATOM 1065 C CA . PRO A 1 150 ? -12.663 -18.772 -2.919 1.00 88.31 150 PRO A CA 1
ATOM 1066 C C . PRO A 1 150 ? -13.562 -18.012 -1.939 1.00 88.31 150 PRO A C 1
ATOM 1068 O O . PRO A 1 150 ? -13.903 -18.503 -0.864 1.00 88.31 150 PRO A O 1
ATOM 1071 N N . VAL A 1 151 ? -13.998 -16.822 -2.346 1.00 88.69 151 VAL A N 1
ATOM 1072 C CA . VAL A 1 151 ? -14.981 -16.002 -1.632 1.00 88.69 151 VAL A CA 1
ATOM 1073 C C . VAL A 1 151 ? -16.174 -15.772 -2.548 1.00 88.69 151 VAL A C 1
ATOM 1075 O O . VAL A 1 151 ? -16.022 -15.317 -3.680 1.00 88.69 151 VAL A O 1
ATOM 1078 N N . THR A 1 152 ? -17.377 -16.077 -2.060 1.00 87.25 152 THR A N 1
ATOM 1079 C CA . THR A 1 152 ? -18.618 -15.843 -2.810 1.00 87.25 152 THR A CA 1
ATOM 1080 C C . THR A 1 152 ? -19.235 -14.507 -2.413 1.00 87.25 152 THR A C 1
ATOM 1082 O O . THR A 1 152 ? -19.519 -14.277 -1.239 1.00 87.25 152 THR A O 1
ATOM 1085 N N . MET A 1 153 ? -19.494 -13.636 -3.389 1.00 80.44 153 MET A N 1
ATOM 1086 C CA . MET A 1 153 ? -20.199 -12.370 -3.183 1.00 80.44 153 MET A CA 1
ATOM 1087 C C . MET A 1 153 ? -21.095 -12.053 -4.382 1.00 80.44 153 MET A C 1
ATOM 1089 O O . MET A 1 153 ? -20.674 -12.148 -5.532 1.00 80.44 153 MET A O 1
ATOM 1093 N N . GLY A 1 154 ? -22.349 -11.669 -4.119 1.00 78.75 154 GLY A N 1
ATOM 1094 C CA . GLY A 1 154 ? -23.302 -11.323 -5.181 1.00 78.75 154 GLY A CA 1
ATOM 1095 C C . GLY A 1 154 ? -23.602 -12.482 -6.141 1.00 78.75 154 GLY A C 1
ATOM 1096 O O . GLY A 1 154 ? -23.855 -12.247 -7.317 1.00 78.75 154 GLY A O 1
ATOM 1097 N N . GLY A 1 155 ? -23.519 -13.729 -5.660 1.00 82.31 155 GLY A N 1
ATOM 1098 C CA . GLY A 1 155 ? -23.717 -14.937 -6.472 1.00 82.31 155 GLY A CA 1
ATOM 1099 C C . GLY A 1 155 ? -22.540 -15.301 -7.385 1.00 82.31 155 GLY A C 1
ATOM 1100 O O . GLY A 1 155 ? -22.663 -16.233 -8.174 1.00 82.31 155 GLY A O 1
ATOM 1101 N N . LEU A 1 156 ? -21.414 -14.590 -7.281 1.00 84.31 156 LEU A N 1
ATOM 1102 C CA . LEU A 1 156 ? -20.187 -14.857 -8.027 1.00 84.31 156 LEU A CA 1
ATOM 1103 C C . LEU A 1 156 ? -19.081 -15.318 -7.079 1.00 84.31 156 LEU A C 1
ATOM 1105 O O . LEU A 1 156 ? -18.966 -14.822 -5.957 1.00 84.31 156 LEU A O 1
ATOM 1109 N N . GLU A 1 157 ? -18.267 -16.255 -7.546 1.00 88.25 157 GLU A N 1
ATOM 1110 C CA . GLU A 1 157 ? -17.112 -16.779 -6.825 1.00 88.25 157 GLU A CA 1
ATOM 1111 C C . GLU A 1 157 ? -15.837 -16.080 -7.308 1.00 88.25 157 GLU A C 1
ATOM 1113 O O . GLU A 1 157 ? -15.546 -16.033 -8.506 1.00 88.25 157 GLU A O 1
ATOM 1118 N N . TYR A 1 158 ? -15.077 -15.529 -6.366 1.00 87.69 158 TYR A N 1
ATOM 1119 C CA . TYR A 1 158 ? -13.807 -14.861 -6.615 1.00 87.69 158 TYR A CA 1
ATOM 1120 C C . TYR A 1 158 ? -12.688 -15.645 -5.946 1.00 87.69 158 TYR A C 1
ATOM 1122 O O . TYR A 1 158 ? -12.767 -15.958 -4.761 1.00 87.69 158 TYR A O 1
ATOM 1130 N N . THR A 1 159 ? -11.615 -15.919 -6.680 1.00 90.56 159 THR A N 1
ATOM 1131 C CA . THR A 1 159 ? -10.441 -16.610 -6.139 1.00 90.56 159 THR A CA 1
ATOM 1132 C C . THR A 1 159 ? -9.183 -15.861 -6.534 1.00 90.56 159 THR A C 1
ATOM 1134 O O . THR A 1 159 ? -8.911 -15.661 -7.721 1.00 90.56 159 THR A O 1
ATOM 1137 N N . PHE A 1 160 ? -8.377 -15.493 -5.542 1.00 90.50 160 PHE A N 1
ATOM 1138 C CA . PHE A 1 160 ? -7.017 -15.044 -5.797 1.00 90.50 160 PHE A CA 1
ATOM 1139 C C . PHE A 1 160 ? -6.126 -16.269 -6.016 1.00 90.50 160 PHE A C 1
ATOM 1141 O O . PHE A 1 160 ? -5.851 -17.014 -5.085 1.00 90.50 160 PHE A O 1
ATOM 1148 N N . VAL A 1 161 ? -5.707 -16.524 -7.257 1.00 86.88 161 VAL A N 1
ATOM 1149 C CA . VAL A 1 161 ? -4.961 -17.751 -7.592 1.00 86.88 161 VAL A CA 1
ATOM 1150 C C . VAL A 1 161 ? -3.518 -17.685 -7.091 1.00 86.88 161 VAL A C 1
ATOM 1152 O O . VAL A 1 161 ? -3.090 -18.549 -6.332 1.00 86.88 161 VAL A O 1
ATOM 1155 N N . ALA A 1 162 ? -2.755 -16.684 -7.535 1.00 81.88 162 ALA A N 1
ATOM 1156 C CA . ALA A 1 162 ? -1.358 -16.507 -7.156 1.00 81.88 162 ALA A CA 1
ATOM 1157 C C . ALA A 1 162 ? -0.850 -15.112 -7.537 1.00 81.88 162 ALA A C 1
ATOM 1159 O O . ALA A 1 162 ? -1.338 -14.490 -8.484 1.00 81.88 162 ALA A O 1
ATOM 1160 N N . GLN A 1 163 ? 0.210 -14.672 -6.860 1.00 84.31 163 GLN A N 1
ATOM 1161 C CA . GLN A 1 163 ? 1.049 -13.574 -7.323 1.00 84.31 163 GLN A CA 1
ATOM 1162 C C . GLN A 1 163 ? 2.049 -14.096 -8.362 1.00 84.31 163 GLN A C 1
ATOM 1164 O O . GLN A 1 163 ? 2.710 -15.112 -8.148 1.00 84.31 163 GLN A O 1
ATOM 1169 N N . ARG A 1 164 ? 2.208 -13.376 -9.475 1.00 81.06 164 ARG A N 1
ATOM 1170 C CA . ARG A 1 164 ? 3.245 -13.655 -10.473 1.00 81.06 164 ARG A CA 1
ATOM 1171 C C . ARG A 1 164 ? 4.178 -12.457 -10.581 1.00 81.06 164 ARG A C 1
ATOM 1173 O O . ARG A 1 164 ? 3.723 -11.336 -10.779 1.00 81.06 164 ARG A O 1
ATOM 1180 N N . ALA A 1 165 ? 5.480 -12.694 -10.436 1.00 73.44 165 ALA A N 1
ATOM 1181 C CA . ALA A 1 165 ? 6.481 -11.661 -10.664 1.00 73.44 165 ALA A CA 1
ATOM 1182 C C . ALA A 1 165 ? 6.573 -11.360 -12.167 1.00 73.44 165 ALA A C 1
ATOM 1184 O O . ALA A 1 165 ? 6.695 -12.276 -12.984 1.00 73.44 165 ALA A O 1
ATOM 1185 N N . PHE A 1 166 ? 6.534 -10.079 -12.523 1.00 65.50 166 PHE A N 1
ATOM 1186 C CA . PHE A 1 166 ? 6.739 -9.605 -13.887 1.00 65.50 166 PHE A CA 1
ATOM 1187 C C . PHE A 1 166 ? 7.887 -8.596 -13.892 1.00 65.50 166 PHE A C 1
ATOM 1189 O O . PHE A 1 166 ? 7.932 -7.699 -13.054 1.00 65.50 166 PHE A O 1
ATOM 1196 N N . ALA A 1 167 ? 8.820 -8.741 -14.833 1.00 64.75 167 ALA A N 1
ATOM 1197 C CA . ALA A 1 167 ? 9.861 -7.750 -15.066 1.00 64.75 167 ALA A CA 1
ATOM 1198 C C . ALA A 1 167 ? 9.366 -6.749 -16.118 1.00 64.75 167 ALA A C 1
ATOM 1200 O O . ALA A 1 167 ? 9.236 -7.089 -17.294 1.00 64.75 167 ALA A O 1
ATOM 1201 N N . GLY A 1 168 ? 9.081 -5.515 -15.699 1.00 60.34 168 GLY A N 1
ATOM 1202 C CA . GLY A 1 168 ? 8.788 -4.412 -16.611 1.00 60.34 168 GLY A CA 1
ATOM 1203 C C . GLY A 1 168 ? 10.075 -3.900 -17.250 1.00 60.34 168 GLY A C 1
ATOM 1204 O O . GLY A 1 168 ? 10.697 -2.977 -16.732 1.00 60.34 168 GLY A O 1
ATOM 1205 N N . ILE A 1 169 ? 10.513 -4.504 -18.356 1.00 70.56 169 ILE A N 1
ATOM 1206 C CA . ILE A 1 169 ? 11.673 -4.003 -19.104 1.00 70.56 169 ILE A CA 1
ATOM 1207 C C . ILE A 1 169 ? 11.218 -2.790 -19.923 1.00 70.56 169 ILE A C 1
ATOM 1209 O O . ILE A 1 169 ? 10.710 -2.921 -21.036 1.00 70.56 169 ILE A O 1
ATOM 1213 N N . ALA A 1 170 ? 11.382 -1.595 -19.358 1.00 61.88 170 ALA A N 1
ATOM 1214 C CA . ALA A 1 170 ? 11.130 -0.345 -20.061 1.00 61.88 170 ALA A CA 1
ATOM 1215 C C . ALA A 1 170 ? 12.322 -0.008 -20.972 1.00 61.88 170 ALA A C 1
ATOM 1217 O O . ALA A 1 170 ? 13.317 0.569 -20.536 1.00 61.88 170 ALA A O 1
ATOM 1218 N N . VAL A 1 171 ? 12.227 -0.361 -22.256 1.00 63.75 171 VAL A N 1
ATOM 1219 C CA . VAL A 1 171 ? 13.199 0.079 -23.267 1.00 63.75 171 VAL A CA 1
ATOM 1220 C C . VAL A 1 171 ? 12.829 1.492 -23.711 1.00 63.75 171 VAL A C 1
ATOM 1222 O O . VAL A 1 171 ? 11.986 1.684 -24.586 1.00 63.75 171 VAL A O 1
ATOM 1225 N N . LYS A 1 172 ? 13.450 2.503 -23.099 1.00 68.44 172 LYS A N 1
ATOM 1226 C CA . LYS A 1 172 ? 13.312 3.894 -23.541 1.00 68.44 172 LYS A CA 1
ATOM 1227 C C . LYS A 1 172 ? 14.368 4.196 -24.602 1.00 68.44 172 LYS A C 1
ATOM 1229 O O . LYS A 1 172 ? 15.562 4.049 -24.362 1.00 68.44 172 LYS A O 1
ATOM 1234 N N . ARG A 1 173 ? 13.934 4.621 -25.791 1.00 71.88 173 ARG A N 1
ATOM 1235 C CA . ARG A 1 173 ? 14.839 5.115 -26.835 1.00 71.88 173 ARG A CA 1
ATOM 1236 C C . ARG A 1 173 ? 15.150 6.582 -26.560 1.00 71.88 173 ARG A C 1
ATOM 1238 O O . ARG A 1 173 ? 14.341 7.451 -26.872 1.00 71.88 173 ARG A O 1
ATOM 1245 N N . ASP A 1 174 ? 16.316 6.853 -25.986 1.00 76.62 174 ASP A N 1
ATOM 1246 C CA . ASP A 1 174 ? 16.765 8.223 -25.754 1.00 76.62 174 ASP A CA 1
ATOM 1247 C C . ASP A 1 174 ? 17.162 8.880 -27.082 1.00 76.62 174 ASP A C 1
ATOM 1249 O O . ASP A 1 174 ? 18.221 8.618 -27.654 1.00 76.62 174 ASP A O 1
ATOM 1253 N N . SER A 1 175 ? 16.300 9.769 -27.580 1.00 75.25 175 SER A N 1
ATOM 1254 C CA . SER A 1 175 ? 16.551 10.576 -28.782 1.00 75.25 175 SER A CA 1
ATOM 1255 C C . SER A 1 175 ? 17.780 11.485 -28.645 1.00 75.25 175 SER A C 1
ATOM 1257 O O . SER A 1 175 ? 18.353 11.899 -29.651 1.00 75.25 175 SER A O 1
ATOM 1259 N N . GLY A 1 176 ? 18.224 11.752 -27.411 1.00 83.00 176 GLY A N 1
ATOM 1260 C CA . GLY A 1 176 ? 19.405 12.557 -27.105 1.00 83.00 176 GLY A CA 1
ATOM 1261 C C . GLY A 1 176 ? 20.750 11.865 -27.351 1.00 83.00 176 GLY A C 1
ATOM 1262 O O . GLY A 1 176 ? 21.770 12.546 -27.443 1.00 83.00 176 GLY A O 1
ATOM 1263 N N . ALA A 1 177 ? 20.777 10.534 -27.500 1.00 86.50 177 ALA A N 1
ATOM 1264 C CA . ALA A 1 177 ? 22.028 9.783 -27.637 1.00 86.50 177 ALA A CA 1
ATOM 1265 C C . ALA A 1 177 ? 22.833 10.199 -28.885 1.00 86.50 177 ALA A C 1
ATOM 1267 O O . ALA A 1 177 ? 24.061 10.197 -28.874 1.00 86.50 177 ALA A O 1
ATOM 1268 N N . TRP A 1 178 ? 22.144 10.627 -29.947 1.00 90.69 178 TRP A N 1
ATOM 1269 C CA . TRP A 1 178 ? 22.749 11.158 -31.172 1.00 90.69 178 TRP A CA 1
ATOM 1270 C C . TRP A 1 178 ? 23.624 12.400 -30.927 1.00 90.69 178 TRP A C 1
ATOM 1272 O O . TRP A 1 178 ? 24.702 12.507 -31.510 1.00 90.69 178 TRP A O 1
ATOM 1282 N N . PHE A 1 179 ? 23.224 13.306 -30.026 1.00 93.56 179 PHE A N 1
ATOM 1283 C CA . PHE A 1 179 ? 24.005 14.515 -29.737 1.00 93.56 179 PHE A CA 1
ATOM 1284 C C . PHE A 1 179 ? 25.334 14.196 -29.049 1.00 93.56 179 PHE A C 1
ATOM 1286 O O . PHE A 1 179 ? 26.340 14.842 -29.338 1.00 93.56 179 PHE A O 1
ATOM 1293 N N . ILE A 1 180 ? 25.353 13.172 -28.188 1.00 92.56 180 ILE A N 1
ATOM 1294 C CA . ILE A 1 180 ? 26.578 12.699 -27.530 1.00 92.56 180 ILE A CA 1
ATOM 1295 C C . ILE A 1 180 ? 27.566 12.203 -28.588 1.00 92.56 180 ILE A C 1
ATOM 1297 O O . ILE A 1 180 ? 28.721 12.617 -28.580 1.00 92.56 180 ILE A O 1
ATOM 1301 N N . TRP A 1 181 ? 27.103 11.403 -29.554 1.00 94.19 181 TRP A N 1
ATOM 1302 C CA . TRP A 1 181 ? 27.950 10.917 -30.646 1.00 94.19 181 TRP A CA 1
ATOM 1303 C C . TRP A 1 181 ? 28.536 12.045 -31.498 1.00 94.19 181 TRP A C 1
ATOM 1305 O O . TRP A 1 181 ? 29.723 11.996 -31.816 1.00 94.19 181 TRP A O 1
ATOM 1315 N N . ILE A 1 182 ? 27.755 13.083 -31.822 1.00 96.19 182 ILE A N 1
ATOM 1316 C CA . ILE A 1 182 ? 28.276 14.257 -32.544 1.00 96.19 182 ILE A CA 1
ATOM 1317 C C . ILE A 1 182 ? 29.353 14.970 -31.722 1.00 96.19 182 ILE A C 1
ATOM 1319 O O . ILE A 1 182 ? 30.418 15.285 -32.252 1.00 96.19 182 ILE A O 1
ATOM 1323 N N . ALA A 1 183 ? 29.096 15.220 -30.436 1.00 95.94 183 ALA A N 1
ATOM 1324 C CA . ALA A 1 183 ? 30.042 15.909 -29.565 1.00 95.94 183 ALA A CA 1
ATOM 1325 C C . ALA A 1 183 ? 31.353 15.119 -29.429 1.00 95.94 183 ALA A C 1
ATOM 1327 O O . ALA A 1 183 ? 32.436 15.687 -29.572 1.00 95.94 183 ALA A O 1
ATOM 1328 N N . THR A 1 184 ? 31.266 13.799 -29.234 1.00 96.75 184 THR A N 1
ATOM 1329 C CA . THR A 1 184 ? 32.431 12.907 -29.204 1.00 96.75 184 THR A CA 1
ATOM 1330 C C . THR A 1 184 ? 33.177 12.910 -30.539 1.00 96.75 184 THR A C 1
ATOM 1332 O O . THR A 1 184 ? 34.404 12.991 -30.544 1.00 96.75 184 THR A O 1
ATOM 1335 N N . ALA A 1 185 ? 32.472 12.890 -31.675 1.00 97.12 185 ALA A N 1
ATOM 1336 C CA . ALA A 1 185 ? 33.097 12.958 -32.995 1.00 97.12 185 ALA A CA 1
ATOM 1337 C C . ALA A 1 185 ? 33.833 14.291 -33.223 1.00 97.12 185 ALA A C 1
ATOM 1339 O O . ALA A 1 185 ? 34.974 14.286 -33.682 1.00 97.12 185 ALA A O 1
ATOM 1340 N N . MET A 1 186 ? 33.229 15.425 -32.851 1.00 97.31 186 MET A N 1
ATOM 1341 C CA . MET A 1 186 ? 33.878 16.741 -32.928 1.00 97.31 186 MET A CA 1
ATOM 1342 C C . MET A 1 186 ? 35.098 16.839 -32.012 1.00 97.31 186 MET A C 1
ATOM 1344 O O . MET A 1 186 ? 36.120 17.392 -32.417 1.00 97.31 186 MET A O 1
ATOM 1348 N N . LEU A 1 187 ? 35.014 16.288 -30.799 1.00 96.81 187 LEU A N 1
ATOM 1349 C CA . LEU A 1 187 ? 36.132 16.255 -29.859 1.00 96.81 187 LEU A CA 1
ATOM 1350 C C . LEU A 1 187 ? 37.314 15.468 -30.439 1.00 96.81 187 LEU A C 1
ATOM 1352 O O . LEU A 1 187 ? 38.440 15.966 -30.455 1.00 96.81 187 LEU A O 1
ATOM 1356 N N . LEU A 1 188 ? 37.055 14.262 -30.956 1.00 96.62 188 LEU A N 1
ATOM 1357 C CA . LEU A 1 188 ? 38.078 13.427 -31.589 1.00 96.62 188 LEU A CA 1
ATOM 1358 C C . LEU A 1 188 ? 38.672 14.100 -32.828 1.00 96.62 188 LEU A C 1
ATOM 1360 O O . LEU A 1 188 ? 39.883 14.041 -33.028 1.00 96.62 188 LEU A O 1
ATOM 1364 N N . LEU A 1 189 ? 37.849 14.784 -33.626 1.00 96.19 189 LEU A N 1
ATOM 1365 C CA . LEU A 1 189 ? 38.311 15.546 -34.783 1.00 96.19 189 LEU A CA 1
ATOM 1366 C C . LEU A 1 189 ? 39.218 16.715 -34.375 1.00 96.19 189 LEU A C 1
ATOM 1368 O O . LEU A 1 189 ? 40.274 16.904 -34.975 1.00 96.19 189 LEU A O 1
ATOM 1372 N N . GLY A 1 190 ? 38.850 17.478 -33.343 1.00 94.31 190 GLY A N 1
ATOM 1373 C CA . GLY A 1 190 ? 39.679 18.572 -32.828 1.00 94.31 190 GLY A CA 1
ATOM 1374 C C . GLY A 1 190 ? 41.011 18.074 -32.263 1.00 94.31 190 GLY A C 1
ATOM 1375 O O . GLY A 1 190 ? 42.062 18.680 -32.494 1.00 94.31 190 GLY A O 1
ATOM 1376 N N . LEU A 1 191 ? 40.988 16.922 -31.589 1.00 93.56 191 LEU A N 1
ATOM 1377 C CA . LEU A 1 191 ? 42.192 16.266 -31.090 1.00 93.56 191 LEU A CA 1
ATOM 1378 C C . LEU A 1 191 ? 43.085 15.792 -32.242 1.00 93.56 191 LEU A C 1
ATOM 1380 O O . LEU A 1 191 ? 44.289 16.046 -32.237 1.00 93.56 191 LEU A O 1
ATOM 1384 N N . ALA A 1 192 ? 42.492 15.162 -33.258 1.00 89.94 192 ALA A N 1
ATOM 1385 C CA . ALA A 1 192 ? 43.205 14.749 -34.457 1.00 89.94 192 ALA A CA 1
ATOM 1386 C C . ALA A 1 192 ? 43.848 15.959 -35.142 1.00 89.94 192 ALA A C 1
ATOM 1388 O O . ALA A 1 192 ? 45.042 15.934 -35.416 1.00 89.94 192 ALA A O 1
ATOM 1389 N N . LEU A 1 193 ? 43.115 17.058 -35.330 1.00 87.19 193 LEU A N 1
ATOM 1390 C CA . LEU A 1 193 ? 43.665 18.274 -35.924 1.00 87.19 193 LEU A CA 1
ATOM 1391 C C . LEU A 1 193 ? 44.853 18.821 -35.114 1.00 87.19 193 LEU A C 1
ATOM 1393 O O . LEU A 1 193 ? 45.883 19.168 -35.686 1.00 87.19 193 LEU A O 1
ATOM 1397 N N . THR A 1 194 ? 44.750 18.821 -33.784 1.00 85.88 194 THR A N 1
ATOM 1398 C CA . THR A 1 194 ? 45.822 19.289 -32.888 1.00 85.88 194 THR A CA 1
ATOM 1399 C C . THR A 1 194 ? 47.122 18.496 -33.057 1.00 85.88 194 THR A C 1
ATOM 1401 O O . THR A 1 194 ? 48.201 19.086 -33.027 1.00 85.88 194 THR A O 1
ATOM 1404 N N . PHE A 1 195 ? 47.040 17.176 -33.257 1.00 81.44 195 PHE A N 1
ATOM 1405 C CA . PHE A 1 195 ? 48.225 16.320 -33.408 1.00 81.44 195 PHE A CA 1
ATOM 1406 C C . PHE A 1 195 ? 48.697 16.139 -34.854 1.00 81.44 195 PHE A C 1
ATOM 1408 O O . PHE A 1 195 ? 49.874 15.852 -35.083 1.00 81.44 195 PHE A O 1
ATOM 1415 N N . TYR A 1 196 ? 47.800 16.263 -35.833 1.00 75.88 196 TYR A N 1
ATOM 1416 C CA . TYR A 1 196 ? 48.105 15.970 -37.233 1.00 75.88 196 TYR A CA 1
ATOM 1417 C C . TYR A 1 196 ? 48.440 17.206 -38.068 1.00 75.88 196 TYR A C 1
ATOM 1419 O O . TYR A 1 196 ? 49.037 17.036 -39.129 1.00 75.88 196 TYR A O 1
ATOM 1427 N N . VAL A 1 197 ? 48.143 18.429 -37.608 1.00 71.25 197 VAL A N 1
ATOM 1428 C CA . VAL A 1 197 ? 48.651 19.649 -38.257 1.00 71.25 197 VAL A CA 1
ATOM 1429 C C . VAL A 1 197 ? 50.152 19.782 -37.961 1.00 71.25 197 VAL A C 1
ATOM 1431 O O . VAL A 1 197 ? 50.525 20.015 -36.808 1.00 71.25 197 VAL A O 1
ATOM 1434 N N . PRO A 1 198 ? 51.043 19.649 -38.965 1.00 65.50 198 PRO A N 1
ATOM 1435 C CA . PRO A 1 198 ? 52.479 19.749 -38.741 1.00 65.50 198 PRO A CA 1
ATOM 1436 C C . PRO A 1 198 ? 52.829 21.180 -38.335 1.00 65.50 198 PRO A C 1
ATOM 1438 O O . PRO A 1 198 ? 52.553 22.126 -39.077 1.00 65.50 198 PRO A O 1
ATOM 1441 N N . ARG A 1 199 ? 53.475 21.360 -37.180 1.00 64.50 199 ARG A N 1
ATOM 1442 C CA . ARG A 1 199 ? 54.043 22.659 -36.803 1.00 64.50 199 ARG A CA 1
ATOM 1443 C C . ARG A 1 199 ? 55.257 22.932 -37.691 1.00 64.50 199 ARG A C 1
ATOM 1445 O O . ARG A 1 199 ? 56.356 22.475 -37.408 1.00 64.50 199 ARG A O 1
ATOM 1452 N N . ARG A 1 200 ? 55.056 23.648 -38.799 1.00 67.19 200 ARG A N 1
ATOM 1453 C CA . ARG A 1 200 ? 56.148 24.092 -39.678 1.00 67.19 200 ARG A CA 1
ATOM 1454 C C . ARG A 1 200 ? 56.736 25.380 -39.106 1.00 67.19 200 ARG A C 1
ATOM 1456 O O . ARG A 1 200 ? 56.035 26.389 -39.036 1.00 67.19 200 ARG A O 1
ATOM 1463 N N . ARG A 1 201 ? 58.001 25.355 -38.681 1.00 71.31 201 ARG A N 1
ATOM 1464 C CA . ARG A 1 201 ? 58.712 26.549 -38.202 1.00 71.31 201 ARG A CA 1
ATOM 1465 C C . ARG A 1 201 ? 59.719 26.991 -39.259 1.00 71.31 201 ARG A C 1
ATOM 1467 O O . ARG A 1 201 ? 60.602 26.227 -39.642 1.00 71.31 201 ARG A O 1
ATOM 1474 N N . LEU A 1 202 ? 59.556 28.222 -39.732 1.00 70.62 202 LEU A N 1
ATOM 1475 C CA . LEU A 1 202 ? 60.426 28.853 -40.717 1.00 70.62 202 LEU A CA 1
ATOM 1476 C C . LEU A 1 202 ? 61.175 29.997 -40.031 1.00 70.62 202 LEU A C 1
ATOM 1478 O O . LEU A 1 202 ? 60.558 30.830 -39.366 1.00 70.62 202 LEU A O 1
ATOM 1482 N N . TRP A 1 203 ? 62.492 30.034 -40.181 1.00 77.69 203 TRP A N 1
ATOM 1483 C CA . TRP A 1 203 ? 63.326 31.136 -39.724 1.00 77.69 203 TRP A CA 1
ATOM 1484 C C . TRP A 1 203 ? 63.938 31.822 -40.940 1.00 77.69 203 TRP A C 1
ATOM 1486 O O . TRP A 1 203 ? 64.590 31.190 -41.769 1.00 77.69 203 TRP A O 1
ATOM 1496 N N . ILE A 1 204 ? 63.731 33.131 -41.041 1.00 76.62 204 ILE A N 1
ATOM 1497 C CA . ILE A 1 204 ? 64.312 33.961 -42.095 1.00 76.62 204 ILE A CA 1
ATOM 1498 C C . ILE A 1 204 ? 65.316 34.890 -41.429 1.00 76.62 204 ILE A C 1
ATOM 1500 O O . ILE A 1 204 ? 64.983 35.567 -40.456 1.00 76.62 204 ILE A O 1
ATOM 1504 N N . ARG A 1 205 ? 66.540 34.923 -41.950 1.00 78.88 205 ARG A N 1
ATOM 1505 C CA . ARG A 1 205 ? 67.572 35.879 -41.555 1.00 78.88 205 ARG A CA 1
ATOM 1506 C C . ARG A 1 205 ? 67.966 36.704 -42.773 1.00 78.88 205 ARG A C 1
ATOM 1508 O O . ARG A 1 205 ? 68.388 36.145 -43.783 1.00 78.88 205 ARG A O 1
ATOM 1515 N N . LEU A 1 206 ? 67.833 38.021 -42.662 1.00 73.12 206 LEU A N 1
ATOM 1516 C CA . LEU A 1 206 ? 68.328 38.964 -43.659 1.00 73.12 206 LEU A CA 1
ATOM 1517 C C . LEU A 1 206 ? 69.727 39.422 -43.238 1.00 73.12 206 LEU A C 1
ATOM 1519 O O . LEU A 1 206 ? 69.940 39.734 -42.067 1.00 73.12 206 LEU A O 1
ATOM 1523 N N . ASP A 1 207 ? 70.666 39.406 -44.176 1.00 78.69 207 ASP A N 1
ATOM 1524 C CA . ASP A 1 207 ? 72.045 39.866 -44.006 1.00 78.69 207 ASP A CA 1
ATOM 1525 C C . ASP A 1 207 ? 72.403 40.808 -45.170 1.00 78.69 207 ASP A C 1
ATOM 1527 O O . ASP A 1 207 ? 71.752 40.762 -46.219 1.00 78.69 207 ASP A O 1
ATOM 1531 N N . ASP A 1 208 ? 73.445 41.629 -45.021 1.00 69.25 208 ASP A N 1
ATOM 1532 C CA . ASP A 1 208 ? 73.826 42.659 -46.009 1.00 69.25 208 ASP A CA 1
ATOM 1533 C C . ASP A 1 208 ? 74.279 42.053 -47.357 1.00 69.25 208 ASP A C 1
ATOM 1535 O O . ASP A 1 208 ? 74.313 42.736 -48.380 1.00 69.25 208 ASP A O 1
ATOM 1539 N N . GLY A 1 209 ? 74.582 40.748 -47.377 1.00 68.44 209 GLY A N 1
ATOM 1540 C CA . GLY A 1 209 ? 74.938 39.968 -48.568 1.00 68.44 209 GLY A CA 1
ATOM 1541 C C . GLY A 1 209 ? 73.853 39.014 -49.089 1.00 68.44 209 GLY A C 1
ATOM 1542 O O . GLY A 1 209 ? 74.136 38.237 -50.001 1.00 68.44 209 GLY A O 1
ATOM 1543 N N . GLY A 1 210 ? 72.639 39.013 -48.521 1.00 68.44 210 GLY A N 1
ATOM 1544 C CA . GLY A 1 210 ? 71.519 38.195 -49.008 1.00 68.44 210 GLY A CA 1
ATOM 1545 C C . GLY A 1 210 ? 70.554 37.694 -47.926 1.00 68.44 210 GLY A C 1
ATOM 1546 O O . GLY A 1 210 ? 70.809 37.781 -46.727 1.00 68.44 210 GLY A O 1
ATOM 1547 N N . THR A 1 211 ? 69.420 37.129 -48.355 1.00 74.00 211 THR A N 1
ATOM 1548 C CA . THR A 1 211 ? 68.417 36.534 -47.451 1.00 74.00 211 THR A CA 1
ATOM 1549 C C . THR A 1 211 ? 68.651 35.035 -47.313 1.00 74.00 211 THR A C 1
ATOM 1551 O O . THR A 1 211 ? 68.599 34.303 -48.298 1.00 74.00 211 THR A O 1
ATOM 1554 N N . ARG A 1 212 ? 68.874 34.559 -46.085 1.00 72.50 212 ARG A N 1
ATOM 1555 C CA . ARG A 1 212 ? 68.976 33.129 -45.771 1.00 72.50 212 ARG A CA 1
ATOM 1556 C C . ARG A 1 212 ? 67.684 32.651 -45.124 1.00 72.50 212 ARG A C 1
ATOM 1558 O O . ARG A 1 212 ? 67.231 33.209 -44.125 1.00 72.50 212 ARG A O 1
ATOM 1565 N N . VAL A 1 213 ? 67.111 31.592 -45.681 1.00 69.44 213 VAL A N 1
ATOM 1566 C CA . VAL A 1 213 ? 65.912 30.941 -45.150 1.00 69.44 213 VAL A CA 1
ATOM 1567 C C . VAL A 1 213 ? 66.311 29.559 -44.658 1.00 69.44 213 VAL A C 1
ATOM 1569 O O . VAL A 1 213 ? 66.852 28.765 -45.419 1.00 69.44 213 VAL A O 1
ATOM 1572 N N . ALA A 1 214 ? 66.049 29.279 -43.385 1.00 71.62 214 ALA A N 1
ATOM 1573 C CA . ALA A 1 214 ? 66.206 27.959 -42.794 1.00 71.62 214 ALA A CA 1
ATOM 1574 C C . ALA A 1 214 ? 64.847 27.489 -42.286 1.00 71.62 214 ALA A C 1
ATOM 1576 O O . ALA A 1 214 ? 64.071 28.260 -41.716 1.00 71.62 214 ALA A O 1
ATOM 1577 N N . ALA A 1 215 ? 64.541 26.215 -42.476 1.00 64.38 215 ALA A N 1
ATOM 1578 C CA . ALA A 1 215 ? 63.272 25.669 -42.044 1.00 64.38 215 ALA A CA 1
ATOM 1579 C C . ALA A 1 215 ? 63.452 24.273 -41.475 1.00 64.38 215 ALA A C 1
ATOM 1581 O O . ALA A 1 215 ? 64.259 23.495 -41.973 1.00 64.38 215 ALA A O 1
ATOM 1582 N N . LEU A 1 216 ? 62.677 23.974 -40.436 1.00 64.88 216 LEU A N 1
ATOM 1583 C CA . LEU A 1 216 ? 62.636 22.657 -39.823 1.00 64.88 216 LEU A CA 1
ATOM 1584 C C . LEU A 1 216 ? 61.221 22.102 -39.973 1.00 64.88 216 LEU A C 1
ATOM 1586 O O . LEU A 1 216 ? 60.248 22.697 -39.499 1.00 64.88 216 LEU A O 1
ATOM 1590 N N . ALA A 1 217 ? 61.117 20.963 -40.653 1.00 62.16 217 ALA A N 1
ATOM 1591 C CA . ALA A 1 217 ? 59.881 20.214 -40.807 1.00 62.16 217 ALA A CA 1
ATOM 1592 C C . ALA A 1 217 ? 60.036 18.856 -40.110 1.00 62.16 217 ALA A C 1
ATOM 1594 O O . ALA A 1 217 ? 60.806 18.012 -40.550 1.00 62.16 217 ALA A O 1
ATOM 1595 N N . GLU A 1 218 ? 59.300 18.639 -39.019 1.00 58.78 218 GLU A N 1
ATOM 1596 C CA . GLU A 1 218 ? 59.415 17.418 -38.200 1.00 58.78 218 GLU A CA 1
ATOM 1597 C C . GLU A 1 218 ? 58.751 16.169 -38.828 1.00 58.78 218 GLU A C 1
ATOM 1599 O O . GLU A 1 218 ? 58.953 15.059 -38.342 1.00 58.78 218 GLU A O 1
ATOM 1604 N N . LYS A 1 219 ? 57.964 16.300 -39.910 1.00 57.66 219 LYS A N 1
ATOM 1605 C CA . LYS A 1 219 ? 57.317 15.168 -40.615 1.00 57.66 219 LYS A CA 1
ATOM 1606 C C . LYS A 1 219 ? 57.475 15.266 -42.140 1.00 57.66 219 LYS A C 1
ATOM 1608 O O . LYS A 1 219 ? 57.335 16.356 -42.694 1.00 57.66 219 LYS A O 1
ATOM 1613 N N . ARG A 1 220 ? 57.675 14.110 -42.807 1.00 56.50 220 ARG A N 1
ATOM 1614 C CA . ARG A 1 220 ? 57.807 13.893 -44.275 1.00 56.50 220 ARG A CA 1
ATOM 1615 C C . ARG A 1 220 ? 56.547 14.291 -45.073 1.00 56.50 220 ARG A C 1
ATOM 1617 O O . ARG A 1 220 ? 55.867 13.451 -45.651 1.00 56.50 220 ARG A O 1
ATOM 1624 N N . GLY A 1 221 ? 56.193 15.572 -45.074 1.00 58.72 221 GLY A N 1
ATOM 1625 C CA . GLY A 1 221 ? 54.978 16.100 -45.701 1.00 58.72 221 GLY A CA 1
ATOM 1626 C C . GLY A 1 221 ? 55.262 17.091 -46.824 1.00 58.72 221 GLY A C 1
ATOM 1627 O O . GLY A 1 221 ? 54.854 18.242 -46.706 1.00 58.72 221 GLY A O 1
ATOM 1628 N N . GLY A 1 222 ? 55.980 16.675 -47.874 1.00 64.19 222 GLY A N 1
ATOM 1629 C CA . GLY A 1 222 ? 56.125 17.442 -49.126 1.00 64.19 222 GLY A CA 1
ATOM 1630 C C . GLY A 1 222 ? 56.867 18.781 -49.018 1.00 64.19 222 GLY A C 1
ATOM 1631 O O . GLY A 1 222 ? 56.888 19.545 -49.978 1.00 64.19 222 GLY A O 1
ATOM 1632 N N . PHE A 1 223 ? 57.492 19.069 -47.875 1.00 70.31 223 PHE A N 1
ATOM 1633 C CA . PHE A 1 223 ? 58.107 20.364 -47.587 1.00 70.31 223 PHE A CA 1
ATOM 1634 C C . PHE A 1 223 ? 59.246 20.725 -48.554 1.00 70.31 223 PHE A C 1
ATOM 1636 O O . PHE A 1 223 ? 59.373 21.875 -48.960 1.00 70.31 223 PHE A O 1
ATOM 1643 N N . GLU A 1 224 ? 60.026 19.742 -48.997 1.00 69.75 224 GLU A N 1
ATOM 1644 C CA . GLU A 1 224 ? 61.062 19.935 -50.019 1.00 69.75 224 GLU A CA 1
ATOM 1645 C C . GLU A 1 224 ? 60.475 20.293 -51.387 1.00 69.75 224 GLU A C 1
ATOM 1647 O O . GLU A 1 224 ? 61.071 21.054 -52.143 1.00 69.75 224 GLU A O 1
ATOM 1652 N N . SER A 1 225 ? 59.289 19.771 -51.723 1.00 71.25 225 SER A N 1
ATOM 1653 C CA . SER A 1 225 ? 58.573 20.176 -52.936 1.00 71.25 225 SER A CA 1
ATOM 1654 C C . SER A 1 225 ? 58.119 21.632 -52.834 1.00 71.25 225 SER A C 1
ATOM 1656 O O . SER A 1 225 ? 58.304 22.393 -53.785 1.00 71.25 225 SER A O 1
ATOM 1658 N N . ASP A 1 226 ? 57.599 22.038 -51.672 1.00 73.88 226 ASP A N 1
ATOM 1659 C CA . ASP A 1 226 ? 57.205 23.426 -51.403 1.00 73.88 226 ASP A CA 1
ATOM 1660 C C . ASP A 1 226 ? 58.423 24.365 -51.464 1.00 73.88 226 ASP A C 1
ATOM 1662 O O . ASP A 1 226 ? 58.368 25.413 -52.108 1.00 73.88 226 ASP A O 1
ATOM 1666 N N . MET A 1 227 ? 59.559 23.968 -50.878 1.00 74.75 227 MET A N 1
ATOM 1667 C CA . MET A 1 227 ? 60.792 24.761 -50.897 1.00 74.75 227 MET A CA 1
ATOM 1668 C C . MET A 1 227 ? 61.387 24.861 -52.305 1.00 74.75 227 MET A C 1
ATOM 1670 O O . MET A 1 227 ? 61.784 25.945 -52.725 1.00 74.75 227 MET A O 1
ATOM 1674 N N . ARG A 1 228 ? 61.365 23.770 -53.086 1.00 74.75 228 ARG A N 1
ATOM 1675 C CA . ARG A 1 228 ? 61.747 23.787 -54.509 1.00 74.75 228 ARG A CA 1
ATOM 1676 C C . ARG A 1 228 ? 60.813 24.654 -55.348 1.00 74.75 228 ARG A C 1
ATOM 1678 O O . ARG A 1 228 ? 61.260 25.281 -56.305 1.00 74.75 228 ARG A O 1
ATOM 1685 N N . ALA A 1 229 ? 59.518 24.690 -55.038 1.00 79.12 229 ALA A N 1
ATOM 1686 C CA . ALA A 1 229 ? 58.578 25.585 -55.711 1.00 79.12 229 ALA A CA 1
ATOM 1687 C C . ALA A 1 229 ? 58.876 27.058 -55.387 1.00 79.12 229 ALA A C 1
ATOM 1689 O O . ALA A 1 229 ? 58.870 27.895 -56.288 1.00 79.12 229 ALA A O 1
ATOM 1690 N N . ILE A 1 230 ? 59.197 27.362 -54.127 1.00 78.00 230 ILE A N 1
ATOM 1691 C CA . ILE A 1 230 ? 59.566 28.708 -53.675 1.00 78.00 230 ILE A CA 1
ATOM 1692 C C . ILE A 1 230 ? 60.901 29.153 -54.292 1.00 78.00 230 ILE A C 1
ATOM 1694 O O . ILE A 1 230 ? 60.959 30.234 -54.870 1.00 78.00 230 ILE A O 1
ATOM 1698 N N . ALA A 1 231 ? 61.940 28.314 -54.256 1.00 77.69 231 ALA A N 1
ATOM 1699 C CA . ALA A 1 231 ? 63.249 28.614 -54.842 1.00 77.69 231 ALA A CA 1
ATOM 1700 C C . ALA A 1 231 ? 63.159 28.866 -56.355 1.00 77.69 231 ALA A C 1
ATOM 1702 O O . ALA A 1 231 ? 63.666 29.877 -56.831 1.00 77.69 231 ALA A O 1
ATOM 1703 N N . ARG A 1 232 ? 62.414 28.022 -57.090 1.00 80.00 232 ARG A N 1
ATOM 1704 C CA . ARG A 1 232 ? 62.140 28.235 -58.524 1.00 80.00 232 ARG A CA 1
ATOM 1705 C C . ARG A 1 232 ? 61.414 29.547 -58.795 1.00 80.00 232 ARG A C 1
ATOM 1707 O O . ARG A 1 232 ? 61.704 30.209 -59.780 1.00 80.00 232 ARG A O 1
ATOM 1714 N N . ARG A 1 233 ? 60.462 29.931 -57.940 1.00 82.31 233 ARG A N 1
ATOM 1715 C CA . ARG A 1 233 ? 59.713 31.184 -58.107 1.00 82.31 233 ARG A CA 1
ATOM 1716 C C . ARG A 1 233 ? 60.550 32.423 -57.787 1.00 82.31 233 ARG A C 1
ATOM 1718 O O . ARG A 1 233 ? 60.253 33.490 -58.312 1.00 82.31 233 ARG A O 1
ATOM 1725 N N . MET A 1 234 ? 61.557 32.282 -56.930 1.00 80.31 234 MET A N 1
ATOM 1726 C CA . MET A 1 234 ? 62.494 33.350 -56.570 1.00 80.31 234 MET A CA 1
ATOM 1727 C C . MET A 1 234 ? 63.769 33.347 -57.427 1.00 80.31 234 MET A C 1
ATOM 1729 O O . MET A 1 234 ? 64.635 34.180 -57.190 1.00 80.31 234 MET A O 1
ATOM 1733 N N . ASP A 1 235 ? 63.874 32.431 -58.397 1.00 78.62 235 ASP A N 1
ATOM 1734 C CA . ASP A 1 235 ? 65.031 32.248 -59.286 1.00 78.62 235 ASP A CA 1
ATOM 1735 C C . ASP A 1 235 ? 66.365 32.061 -58.533 1.00 78.62 235 ASP A C 1
ATOM 1737 O O . ASP A 1 235 ? 67.422 32.549 -58.928 1.00 78.62 235 ASP A O 1
ATOM 1741 N N . VAL A 1 236 ? 66.307 31.359 -57.395 1.00 78.75 236 VAL A N 1
ATOM 1742 C CA . VAL A 1 236 ? 67.476 31.069 -56.551 1.00 78.75 236 VAL A CA 1
ATOM 1743 C C . VAL A 1 236 ? 67.974 29.646 -56.839 1.00 78.75 236 VAL A C 1
ATOM 1745 O O . VAL A 1 236 ? 67.147 28.727 -56.886 1.00 78.75 236 VAL A O 1
ATOM 1748 N N . PRO A 1 237 ? 69.298 29.422 -56.986 1.00 72.75 237 PRO A N 1
ATOM 1749 C CA . PRO A 1 237 ? 69.860 28.085 -57.157 1.00 72.75 237 PRO A CA 1
ATOM 1750 C C . PRO A 1 237 ? 69.450 27.154 -56.012 1.00 72.75 237 PRO A C 1
ATOM 1752 O O . PRO A 1 237 ? 69.603 27.495 -54.837 1.00 72.75 237 PRO A O 1
ATOM 1755 N N . VAL A 1 238 ? 68.926 25.977 -56.354 1.00 68.94 238 VAL A N 1
ATOM 1756 C CA . VAL A 1 238 ? 68.558 24.956 -55.367 1.00 68.94 238 VAL A CA 1
ATOM 1757 C C . VAL A 1 238 ? 69.842 24.258 -54.895 1.00 68.94 238 VAL A C 1
ATOM 1759 O O . VAL A 1 238 ? 70.608 23.798 -55.740 1.00 68.94 238 VAL A O 1
ATOM 1762 N N . PRO A 1 239 ? 70.117 24.185 -53.581 1.00 66.38 239 PRO A N 1
ATOM 1763 C CA . PRO A 1 239 ? 71.270 23.449 -53.066 1.00 66.38 239 PRO A CA 1
ATOM 1764 C C . PRO A 1 239 ? 71.208 21.950 -53.427 1.00 66.38 239 PRO A C 1
ATOM 1766 O O . PRO A 1 239 ? 70.119 21.374 -53.369 1.00 66.38 239 PRO A O 1
ATOM 1769 N N . PRO A 1 240 ? 72.349 21.297 -53.727 1.00 63.16 240 PRO A N 1
ATOM 1770 C CA . PRO A 1 240 ? 72.402 19.890 -54.159 1.00 63.16 240 PRO A CA 1
ATOM 1771 C C . PRO A 1 240 ? 71.887 18.906 -53.096 1.00 63.16 240 PRO A C 1
ATOM 1773 O O . PRO A 1 240 ? 71.384 17.836 -53.417 1.00 63.16 240 PRO A O 1
ATOM 1776 N N . GLU A 1 241 ? 71.916 19.302 -51.825 1.00 65.00 241 GLU A N 1
ATOM 1777 C CA . GLU A 1 241 ? 71.374 18.545 -50.688 1.00 65.00 241 GLU A CA 1
ATOM 1778 C C . GLU A 1 241 ? 69.851 18.301 -50.788 1.00 65.00 241 GLU A C 1
ATOM 1780 O O . GLU A 1 241 ? 69.325 17.419 -50.118 1.00 65.00 241 GLU A O 1
ATOM 1785 N N . LEU A 1 242 ? 69.132 19.054 -51.634 1.00 57.78 242 LEU A N 1
ATOM 1786 C CA . LEU A 1 242 ? 67.700 18.866 -51.917 1.00 57.78 242 LEU A CA 1
ATOM 1787 C C . LEU A 1 242 ? 67.428 18.032 -53.189 1.00 57.78 242 LEU A C 1
ATOM 1789 O O . LEU A 1 242 ? 66.264 17.864 -53.574 1.00 57.78 242 LEU A O 1
ATOM 1793 N N . GLU A 1 243 ? 68.471 17.550 -53.873 1.00 55.06 243 GLU A N 1
ATOM 1794 C CA . GLU A 1 243 ? 68.367 16.743 -55.099 1.00 55.06 243 GLU A CA 1
ATOM 1795 C C . GLU A 1 243 ? 68.456 15.223 -54.846 1.00 55.06 243 GLU A C 1
ATOM 1797 O O . GLU A 1 243 ? 67.999 14.456 -55.693 1.00 55.06 243 GLU A O 1
ATOM 1802 N N . GLU A 1 244 ? 68.983 14.774 -53.697 1.00 52.34 244 GLU A N 1
ATOM 1803 C CA . GLU A 1 244 ? 69.433 13.379 -53.508 1.00 52.34 244 GLU A CA 1
ATOM 1804 C C . GLU A 1 244 ? 68.414 12.343 -52.985 1.00 52.34 244 GLU A C 1
ATOM 1806 O O . GLU A 1 244 ? 68.683 11.151 -53.127 1.00 52.34 244 GLU A O 1
ATOM 1811 N N . GLU A 1 245 ? 67.237 12.691 -52.453 1.00 45.31 245 GLU A N 1
ATOM 1812 C CA . GLU A 1 245 ? 66.257 11.663 -52.034 1.00 45.31 245 GLU A CA 1
ATOM 1813 C C . GLU A 1 245 ? 65.139 11.470 -53.077 1.00 45.31 245 GLU A C 1
ATOM 1815 O O . GLU A 1 245 ? 64.240 12.304 -53.235 1.00 45.31 245 GLU A O 1
ATOM 1820 N N . ARG A 1 246 ? 65.204 10.341 -53.798 1.00 40.69 246 ARG A N 1
ATOM 1821 C CA . ARG A 1 246 ? 64.152 9.816 -54.683 1.00 40.69 246 ARG A CA 1
ATOM 1822 C C . ARG A 1 246 ? 63.407 8.660 -54.026 1.00 40.69 246 ARG A C 1
ATOM 1824 O O . ARG A 1 246 ? 64.083 7.807 -53.411 1.00 40.69 246 ARG A O 1
#

Radius of gyration: 40.62 Å; chains: 1; bounding box: 99×63×89 Å

Secondary structure (DSSP, 8-state):
-------EEEEEEEEEEE-TT--EEEEEE---SEEETTEEEEEEE-TTSS-EEEEEEEESSSSSEEEEEE-TT--GGGGEEEEETT-EEEETTEEEEEEEEEEEEEEEEE--TT-SS-EEEEEEEPTTS-EEEEEE-SSS--EEE-BT-EEEETTEEEEB--------------TTHHHHHHHHHHHHHHHHHHHHS---EEEEEEETTEEEEEEE-SS-SSHHHHHHHHHHHTTPPPPGGGTS--

pLDDT: mean 85.51, std 11.77, range [40.69, 98.38]

Sequence (246 aa):
HETFPLDQTTAAPAVTITDAAGNVLLSRVLAPTDFLDIASGGLVAVPNTDRALWIGLTTQDGRTWQLAAYDPRGEGTSGQARIGLGQTATVSGLGVRFDRVAAVPSVTGVGIPGSSQPALAQLAPANDGSSTLLLTGKDRPAIDLAPGQPVTMGGLEYTFVAQRAFAGIAVKRDSGAWFIWIATAMLLLGLALTFYVPRRRLWIRLDDGGTRVAALAEKRGGFESDMRAIARRMDVPVPPELEEER

Foldseek 3Di:
DDDDALPFWDKWWFKWKAALVRHTQDTFTFDFQDDDPFWTFAWADRPPDPWIWTWTWGDPVVPFIWIWIATPPDPDPLRIDTAHAQGWDHHVRMIMHGDDIDIWRKDWQPDDPVDPFIWIWTFGQDPVRATWIWTHTPVDGIDTAGAPDWDDDPNDIDHDPDDDDDDPPDDDDPPCVVVVVVVVVVVVVVVCCVPVVWPKDKDWDQDPVGIDIDIDTPDPDCVLVVVVVVCVVVVHDDDCVSVPDD